Protein AF-A0A2D7Z915-F1 (afdb_monomer_lite)

Foldseek 3Di:
DEAPVVCVVPVDDPPNDPDDDYDPALVVLLVVLLCCLQPPPPDFKDKGKHFQLLVQCLVQFQDPVGVSNVVSVVVVVVSVVSNVVSNVPDPCVQKWKKKKKKWQFGDCFPHGNGADPPGPRRRDMDIDIDTDQFDPDDLPQPAHPQQVVVCQCVSQVHDADDDPRGRQHDNSRNDSPDHHGDDPPCVDDPDDPPPPDDDDDPDDDDPGDIRITIMMMGIHGRPPPDDDDPDDDDDDDDDDDDDDDDDDDDD

Sequence (251 aa):
VYRWEPIDEHILGEGSADRREGYDTDEKVRDRAVELLTDEPDLDVLFVSMDDVDATGHDEGFSPDVPEYVAAVERAENMTADILDALGARDQSQETWLVIITSDHGGGGRFLKMHHPSTLIDRNTFMLVTGGSAIQGEMTNDPVIIDVAVMALNHLEVPLPEGEEALDGRNSAFDSTVPPAREPTCEKPIFYYRVNLMAALVGTCCLSICASVIFITVRLRKQRQGRGKLGGMSHPNEDVIPADVGNSHSE

Structure (mmCIF, N/CA/C/O backbone):
data_AF-A0A2D7Z915-F1
#
_entry.id   AF-A0A2D7Z915-F1
#
loop_
_atom_site.group_PDB
_atom_site.id
_atom_site.type_symbol
_atom_site.label_atom_id
_atom_site.label_alt_id
_atom_site.label_comp_id
_atom_site.label_asym_id
_atom_site.label_entity_id
_atom_site.label_seq_id
_atom_site.pdbx_PDB_ins_code
_atom_site.Cartn_x
_atom_site.Cartn_y
_atom_site.Cartn_z
_atom_site.occupancy
_atom_site.B_iso_or_equiv
_atom_site.auth_seq_id
_atom_site.auth_comp_id
_atom_site.auth_asym_id
_atom_site.auth_atom_id
_atom_site.pdbx_PDB_model_num
ATOM 1 N N . VAL A 1 1 ? -1.663 -11.020 3.359 1.00 94.94 1 VAL A N 1
ATOM 2 C CA . VAL A 1 1 ? -1.533 -11.871 2.156 1.00 94.94 1 VAL A CA 1
ATOM 3 C C . VAL A 1 1 ? -0.521 -11.232 1.228 1.00 94.94 1 VAL A C 1
ATOM 5 O O . VAL A 1 1 ? -0.479 -10.008 1.161 1.00 94.94 1 VAL A O 1
ATOM 8 N N . TYR A 1 2 ? 0.339 -12.008 0.587 1.00 94.81 2 TYR A N 1
ATOM 9 C CA . TYR A 1 2 ? 1.413 -11.460 -0.244 1.00 94.81 2 TYR A CA 1
ATOM 10 C C . TYR A 1 2 ? 1.760 -12.412 -1.384 1.00 94.81 2 TYR A C 1
ATOM 12 O O . TYR A 1 2 ? 1.516 -13.615 -1.282 1.00 94.81 2 TYR A O 1
ATOM 20 N N . ARG A 1 3 ? 2.345 -11.873 -2.453 1.00 93.81 3 ARG A N 1
ATOM 21 C CA . ARG A 1 3 ? 2.955 -12.685 -3.510 1.00 93.81 3 ARG A CA 1
ATOM 22 C C . ARG A 1 3 ? 4.449 -12.893 -3.320 1.00 93.81 3 ARG A C 1
ATOM 24 O O . ARG A 1 3 ? 4.953 -13.996 -3.508 1.00 93.81 3 ARG A O 1
ATOM 31 N N . TRP A 1 4 ? 5.157 -11.832 -2.961 1.00 91.25 4 TRP A N 1
ATOM 32 C CA . TRP A 1 4 ? 6.607 -11.861 -2.882 1.00 91.25 4 TRP A CA 1
ATOM 33 C C . TRP A 1 4 ? 7.061 -12.586 -1.601 1.00 91.25 4 TRP A C 1
ATOM 35 O O . TRP A 1 4 ? 7.047 -12.025 -0.505 1.00 91.25 4 TRP A O 1
ATOM 45 N N . GLU A 1 5 ? 7.409 -13.871 -1.744 1.00 89.88 5 GLU A N 1
ATOM 46 C CA . GLU A 1 5 ? 7.758 -14.806 -0.656 1.00 89.88 5 GLU A CA 1
ATOM 47 C C . GLU A 1 5 ? 8.742 -14.245 0.393 1.00 89.88 5 GLU A C 1
ATOM 49 O O . GLU A 1 5 ? 8.483 -14.411 1.590 1.00 89.88 5 GLU A O 1
ATOM 54 N N . PRO A 1 6 ? 9.805 -13.503 0.023 1.00 90.50 6 PRO A N 1
ATOM 55 C CA . PRO A 1 6 ? 10.785 -13.042 1.003 1.00 90.50 6 PRO A CA 1
ATOM 56 C C . PRO A 1 6 ? 10.271 -12.001 2.012 1.00 90.50 6 PRO A C 1
ATOM 58 O O . PRO A 1 6 ? 10.961 -11.745 3.004 1.00 90.50 6 PRO A O 1
ATOM 61 N N . ILE A 1 7 ? 9.062 -11.442 1.838 1.00 85.94 7 ILE A N 1
ATOM 62 C CA . ILE A 1 7 ? 8.384 -10.688 2.910 1.00 85.94 7 ILE A CA 1
ATOM 63 C C . ILE A 1 7 ? 8.322 -11.538 4.184 1.00 85.94 7 ILE A C 1
ATOM 65 O O . ILE A 1 7 ? 8.634 -11.054 5.273 1.00 85.94 7 ILE A O 1
ATOM 69 N N . ASP A 1 8 ? 7.968 -12.815 4.064 1.00 87.69 8 ASP A N 1
ATOM 70 C CA . ASP A 1 8 ? 7.839 -13.703 5.219 1.00 87.69 8 ASP A CA 1
ATOM 71 C C . ASP A 1 8 ? 9.178 -14.246 5.713 1.00 87.69 8 ASP A C 1
ATOM 73 O O . ASP A 1 8 ? 9.366 -14.428 6.914 1.00 87.69 8 ASP A O 1
ATOM 77 N N . GLU A 1 9 ? 10.122 -14.477 4.800 1.00 86.00 9 GLU A N 1
ATOM 78 C CA . GLU A 1 9 ? 11.416 -15.077 5.136 1.00 86.00 9 GLU A CA 1
ATOM 79 C C . GLU A 1 9 ? 12.398 -14.086 5.773 1.00 86.00 9 GLU A C 1
ATOM 81 O O . GLU A 1 9 ? 13.317 -14.499 6.491 1.00 86.00 9 GLU A O 1
ATOM 86 N N . HIS A 1 10 ? 12.271 -12.790 5.468 1.00 86.44 10 HIS A N 1
ATOM 87 C CA . HIS A 1 10 ? 13.305 -11.799 5.788 1.00 86.44 10 HIS A CA 1
ATOM 88 C C . HIS A 1 10 ? 12.795 -10.532 6.472 1.00 86.44 10 HIS A C 1
ATOM 90 O O . HIS A 1 10 ? 13.583 -9.874 7.153 1.00 86.44 10 HIS A O 1
ATOM 96 N N . ILE A 1 11 ? 11.521 -10.171 6.297 1.00 85.44 11 ILE A N 1
ATOM 97 C CA . ILE A 1 11 ? 10.973 -8.915 6.832 1.00 85.44 11 ILE A CA 1
ATOM 98 C C . ILE A 1 11 ? 10.135 -9.185 8.079 1.00 85.44 11 ILE A C 1
ATOM 100 O O . ILE A 1 11 ? 10.322 -8.537 9.111 1.00 85.44 11 ILE A O 1
ATOM 104 N N . LEU A 1 12 ? 9.211 -10.141 8.001 1.00 85.25 12 LEU A N 1
ATOM 105 C CA . LEU A 1 12 ? 8.295 -10.432 9.095 1.00 85.25 12 LEU A CA 1
ATOM 106 C C . LEU A 1 12 ? 8.960 -11.301 10.167 1.00 85.25 12 LEU A C 1
ATOM 108 O O . LEU A 1 12 ? 9.391 -12.424 9.925 1.00 85.25 12 LEU A O 1
ATOM 112 N N . GLY A 1 13 ? 9.000 -10.783 11.395 1.00 84.75 13 GLY A N 1
ATOM 113 C CA . GLY A 1 13 ? 9.420 -11.547 12.568 1.00 84.75 13 GLY A CA 1
ATOM 114 C C . GLY A 1 13 ? 8.347 -12.530 13.046 1.00 84.75 13 GLY A C 1
ATOM 115 O O . GLY A 1 13 ? 7.155 -12.374 12.761 1.00 84.75 13 GLY A O 1
ATOM 116 N N . GLU A 1 14 ? 8.753 -13.529 13.831 1.00 85.50 14 GLU A N 1
ATOM 117 C CA . GLU A 1 14 ? 7.814 -14.426 14.510 1.00 85.50 14 GLU A CA 1
ATOM 118 C C . GLU A 1 14 ? 6.833 -13.623 15.385 1.00 85.50 14 GLU A C 1
ATOM 120 O O . GLU A 1 14 ? 7.233 -12.725 16.124 1.00 85.50 14 GLU A O 1
ATOM 125 N N . GLY A 1 15 ? 5.536 -13.926 15.277 1.00 86.56 15 GLY A N 1
ATOM 126 C CA . GLY A 1 15 ? 4.484 -13.238 16.032 1.00 86.56 15 GLY A CA 1
ATOM 127 C C . GLY A 1 15 ? 4.144 -11.820 15.552 1.00 86.56 15 GLY A C 1
ATOM 128 O O . GLY A 1 15 ? 3.368 -11.143 16.217 1.00 86.56 15 GLY A O 1
ATOM 129 N N . SER A 1 16 ? 4.686 -11.365 14.414 1.00 86.50 16 SER A N 1
ATOM 130 C CA . SER A 1 16 ? 4.384 -10.034 13.852 1.00 86.50 16 SER A CA 1
ATOM 131 C C . SER A 1 16 ? 2.984 -9.905 13.234 1.00 86.50 16 SER A C 1
ATOM 133 O O . SER A 1 16 ? 2.491 -8.790 13.079 1.00 86.50 16 SER A O 1
ATOM 135 N N . ALA A 1 17 ? 2.334 -11.024 12.895 1.00 90.56 17 ALA A N 1
ATOM 136 C CA . ALA A 1 17 ? 0.978 -11.068 12.353 1.00 90.56 17 ALA A CA 1
ATOM 137 C C . ALA A 1 17 ? 0.262 -12.369 12.749 1.00 90.56 17 ALA A C 1
ATOM 139 O O . ALA A 1 17 ? 0.894 -13.426 12.827 1.00 90.56 17 ALA A O 1
ATOM 140 N N . ASP A 1 18 ? -1.062 -12.306 12.926 1.00 92.81 18 ASP A N 1
ATOM 141 C CA . ASP A 1 18 ? -1.896 -13.476 13.250 1.00 92.81 18 ASP A CA 1
ATOM 142 C C . ASP A 1 18 ? -1.952 -14.496 12.102 1.00 92.81 18 ASP A C 1
ATOM 144 O O . ASP A 1 18 ? -2.041 -15.704 12.327 1.00 92.81 18 ASP A O 1
ATOM 148 N N . ARG A 1 19 ? -1.912 -14.008 10.855 1.00 92.56 19 ARG A N 1
ATOM 149 C CA . ARG A 1 19 ? -1.903 -14.820 9.631 1.00 92.56 19 ARG A CA 1
ATOM 150 C C . ARG A 1 19 ? -0.876 -14.271 8.646 1.00 92.56 19 ARG A C 1
ATOM 152 O O . ARG A 1 19 ? -0.834 -13.070 8.386 1.00 92.56 19 ARG A O 1
ATOM 159 N N . ARG A 1 20 ? -0.077 -15.169 8.068 1.00 93.50 20 ARG A N 1
ATOM 160 C CA . ARG A 1 20 ? 0.925 -14.883 7.033 1.00 93.50 20 ARG A CA 1
ATOM 161 C C . ARG A 1 20 ? 0.727 -15.903 5.923 1.00 93.50 20 ARG A C 1
ATOM 163 O O . ARG A 1 20 ? 0.929 -17.092 6.136 1.00 93.50 20 ARG A O 1
ATOM 170 N N . GLU A 1 21 ? 0.230 -15.442 4.784 1.00 95.31 21 GLU A N 1
ATOM 171 C CA . GLU A 1 21 ? -0.206 -16.310 3.692 1.00 95.31 21 GLU A CA 1
ATOM 172 C C . GLU A 1 21 ? 0.375 -15.792 2.373 1.00 95.31 21 GLU A C 1
ATOM 174 O O . GLU A 1 21 ? 0.014 -14.694 1.928 1.00 95.31 21 GLU A O 1
ATOM 179 N N . GLY A 1 22 ? 1.286 -16.582 1.802 1.00 95.56 22 GLY A N 1
ATOM 180 C CA . GLY A 1 22 ? 1.931 -16.343 0.516 1.00 95.56 22 GLY A CA 1
ATOM 181 C C . GLY A 1 22 ? 1.236 -17.086 -0.623 1.00 95.56 22 GLY A C 1
ATOM 182 O O . GLY A 1 22 ? 0.780 -18.218 -0.444 1.00 95.56 22 GLY A O 1
ATOM 183 N N . TYR A 1 23 ? 1.173 -16.456 -1.793 1.00 97.38 23 TYR A N 1
ATOM 184 C CA . TYR A 1 23 ? 0.568 -17.014 -3.001 1.00 97.38 23 TYR A CA 1
ATOM 185 C C . TYR A 1 23 ? 1.484 -16.808 -4.213 1.00 97.38 23 TYR A C 1
ATOM 187 O O . TYR A 1 23 ? 2.246 -15.855 -4.282 1.00 97.38 23 TYR A O 1
ATOM 195 N N . ASP A 1 24 ? 1.391 -17.694 -5.197 1.00 95.56 24 ASP A N 1
ATOM 196 C CA . ASP A 1 24 ? 2.205 -17.704 -6.422 1.00 95.56 24 ASP A CA 1
ATOM 197 C C . ASP A 1 24 ? 1.733 -16.709 -7.500 1.00 95.56 24 ASP A C 1
ATOM 199 O O . ASP A 1 24 ? 2.452 -16.470 -8.467 1.00 95.56 24 ASP A O 1
ATOM 203 N N . THR A 1 25 ? 0.534 -16.136 -7.350 1.00 96.81 25 THR A N 1
ATOM 204 C CA . THR A 1 25 ? -0.082 -15.214 -8.321 1.00 96.81 25 THR A CA 1
ATOM 205 C C . THR A 1 25 ? -0.835 -14.089 -7.618 1.00 96.81 25 THR A C 1
ATOM 207 O O . THR A 1 25 ? -1.476 -14.345 -6.593 1.00 96.81 25 THR A O 1
ATOM 210 N N . ASP A 1 26 ? -0.861 -12.895 -8.211 1.00 97.56 26 ASP A N 1
ATOM 211 C CA . ASP A 1 26 ? -1.589 -11.738 -7.676 1.00 97.56 26 ASP A CA 1
ATOM 212 C C . ASP A 1 26 ? -3.097 -11.995 -7.666 1.00 97.56 26 ASP A C 1
ATOM 214 O O . ASP A 1 26 ? -3.786 -11.582 -6.737 1.00 97.56 26 ASP A O 1
ATOM 218 N N . GLU A 1 27 ? -3.618 -12.779 -8.615 1.00 98.38 27 GLU A N 1
ATOM 219 C CA . GLU A 1 27 ? -5.029 -13.158 -8.645 1.00 98.38 27 GLU A CA 1
ATOM 220 C C . GLU A 1 27 ? -5.452 -13.910 -7.384 1.00 98.38 27 GLU A C 1
ATOM 222 O O . GLU A 1 27 ? -6.513 -13.627 -6.836 1.00 98.38 27 GLU A O 1
ATOM 227 N N . LYS A 1 28 ? -4.618 -14.833 -6.893 1.00 98.50 28 LYS A N 1
ATOM 228 C CA . LYS A 1 28 ? -4.879 -15.562 -5.642 1.00 98.50 28 LYS A CA 1
ATOM 229 C C . LYS A 1 28 ? -4.719 -14.669 -4.414 1.00 98.50 28 LYS A C 1
ATOM 231 O O . LYS A 1 28 ? -5.470 -14.830 -3.455 1.00 98.50 28 LYS A O 1
ATOM 236 N N . VAL A 1 29 ? -3.777 -13.721 -4.445 1.00 98.31 29 VAL A N 1
ATOM 237 C CA . VAL A 1 29 ? -3.652 -12.692 -3.400 1.00 98.31 29 VAL A CA 1
ATOM 238 C C . VAL A 1 29 ? -4.941 -11.865 -3.321 1.00 98.31 29 VAL A C 1
ATOM 240 O O . VAL A 1 29 ? -5.485 -11.692 -2.228 1.00 98.31 29 VAL A O 1
ATOM 243 N N . ARG A 1 30 ? -5.463 -11.414 -4.468 1.00 98.06 30 ARG A N 1
ATOM 244 C CA . ARG A 1 30 ? -6.734 -10.686 -4.597 1.00 98.06 30 ARG A CA 1
ATOM 245 C C . ARG A 1 30 ? -7.921 -11.522 -4.136 1.00 98.06 30 ARG A C 1
ATOM 247 O O . ARG A 1 30 ? -8.685 -11.049 -3.299 1.00 98.06 30 ARG A O 1
ATOM 254 N N . ASP A 1 31 ? -8.049 -12.763 -4.605 1.00 98.69 31 ASP A N 1
ATOM 255 C CA . ASP A 1 31 ? -9.142 -13.667 -4.217 1.00 98.69 31 ASP A CA 1
ATOM 256 C C . ASP A 1 31 ? -9.172 -13.866 -2.697 1.00 98.69 31 ASP A C 1
ATOM 258 O O . ASP A 1 31 ? -10.226 -13.752 -2.067 1.00 98.69 31 ASP A O 1
ATOM 262 N N . ARG A 1 32 ? -8.001 -14.083 -2.084 1.00 98.38 32 ARG A N 1
ATOM 263 C CA . ARG A 1 32 ? -7.898 -14.241 -0.634 1.00 98.38 32 ARG A CA 1
ATOM 264 C C . ARG A 1 32 ? -8.203 -12.949 0.120 1.00 98.38 32 ARG A C 1
ATOM 266 O O . ARG A 1 32 ? -8.850 -12.998 1.162 1.00 98.38 32 ARG A O 1
ATOM 273 N N . ALA A 1 33 ? -7.744 -11.799 -0.368 1.00 98.25 33 ALA A N 1
ATOM 274 C CA . ALA A 1 33 ? -8.064 -10.509 0.241 1.00 98.25 33 ALA A CA 1
ATOM 275 C C . ALA A 1 33 ? -9.582 -10.249 0.242 1.00 98.25 33 ALA A C 1
ATOM 277 O O . ALA A 1 33 ? -10.134 -9.855 1.270 1.00 98.25 33 ALA A O 1
ATOM 278 N N . VAL A 1 34 ? -10.259 -10.537 -0.875 1.00 98.50 34 VAL A N 1
ATOM 279 C CA . VAL A 1 34 ? -11.723 -10.443 -1.008 1.00 98.50 34 VAL A CA 1
ATOM 280 C C . VAL A 1 34 ? -12.433 -11.404 -0.052 1.00 98.50 34 VAL A C 1
ATOM 282 O O . VAL A 1 34 ? -13.363 -10.991 0.644 1.00 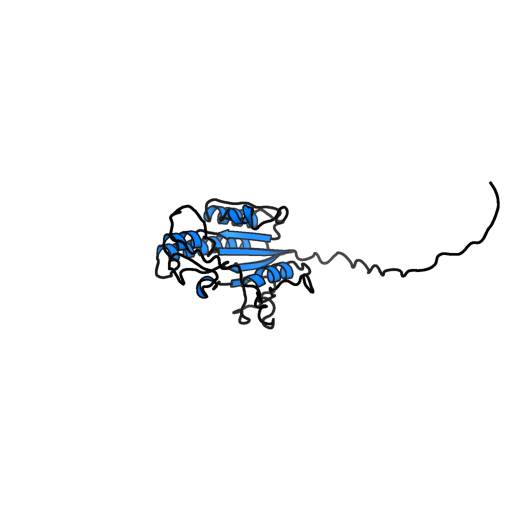98.50 34 VAL A O 1
ATOM 285 N N . GLU A 1 35 ? -11.985 -12.660 0.033 1.00 98.38 35 GLU A N 1
ATOM 286 C CA . GLU A 1 35 ? -12.525 -13.649 0.978 1.00 98.38 35 GLU A CA 1
ATOM 287 C C . GLU A 1 35 ? -12.398 -13.156 2.426 1.00 98.38 35 GLU A C 1
ATOM 289 O O . GLU A 1 35 ? -13.386 -13.124 3.152 1.00 98.38 35 GLU A O 1
ATOM 294 N N . LEU A 1 36 ? -11.212 -12.691 2.838 1.00 97.62 36 LEU A N 1
ATOM 295 C CA . LEU A 1 36 ? -10.977 -12.181 4.193 1.00 97.62 36 LEU A CA 1
ATOM 296 C C . LEU A 1 36 ? -11.889 -10.991 4.523 1.00 97.62 36 LEU A C 1
ATOM 298 O O . LEU A 1 36 ? -12.471 -10.943 5.605 1.00 97.62 36 LEU A O 1
ATOM 302 N N . LEU A 1 37 ? -12.053 -10.039 3.602 1.00 96.50 37 LEU A N 1
ATOM 303 C CA . LEU A 1 37 ? -12.942 -8.890 3.808 1.00 96.50 37 LEU A CA 1
ATOM 304 C C . LEU A 1 37 ? -14.416 -9.299 3.930 1.00 96.50 37 LEU A C 1
ATOM 306 O O . LEU A 1 37 ? -15.165 -8.673 4.689 1.00 96.50 37 LEU A O 1
ATOM 310 N N . THR A 1 38 ? -14.821 -10.345 3.212 1.00 96.06 38 THR A N 1
ATOM 311 C CA . THR A 1 38 ? -16.206 -10.831 3.178 1.00 96.06 38 THR A CA 1
ATOM 312 C C . THR A 1 38 ? -16.536 -11.684 4.401 1.00 96.06 38 THR A C 1
ATOM 314 O O . THR A 1 38 ? -17.556 -11.458 5.056 1.00 96.06 38 THR A O 1
ATOM 317 N N . ASP A 1 39 ? -15.658 -12.627 4.739 1.00 95.56 39 ASP A N 1
ATOM 318 C CA . ASP A 1 39 ? -15.980 -13.741 5.632 1.00 95.56 39 ASP A CA 1
ATOM 319 C C . ASP A 1 39 ? -15.377 -13.604 7.036 1.00 95.56 39 ASP A C 1
ATOM 321 O O . ASP A 1 39 ? -15.828 -14.288 7.955 1.00 95.56 39 ASP A O 1
ATOM 325 N N . GLU A 1 40 ? -14.401 -12.711 7.253 1.00 94.94 40 GLU A N 1
ATOM 326 C CA . GLU A 1 40 ? -13.789 -12.509 8.572 1.00 94.94 40 GLU A CA 1
ATOM 327 C C . GLU A 1 40 ? -14.417 -11.302 9.294 1.00 94.94 40 GLU A C 1
ATOM 329 O O . GLU A 1 40 ? -14.039 -10.144 9.069 1.00 94.94 40 GLU A O 1
ATOM 334 N N . PRO A 1 41 ? -15.381 -11.512 10.211 1.00 90.12 41 PRO A N 1
ATOM 335 C CA . PRO A 1 41 ? -16.011 -10.417 10.943 1.00 90.12 41 PRO A CA 1
ATOM 336 C C . PRO A 1 41 ? -15.048 -9.738 11.921 1.00 90.12 41 PRO A C 1
ATOM 338 O O . PRO A 1 41 ? -15.261 -8.584 12.279 1.00 90.12 41 PRO A O 1
ATOM 341 N N . ASP A 1 42 ? -13.981 -10.415 12.343 1.00 90.44 42 ASP A N 1
ATOM 342 C CA . ASP A 1 42 ? -13.026 -9.908 13.327 1.00 90.44 42 ASP A CA 1
ATOM 343 C C . ASP A 1 42 ? -11.749 -9.312 12.715 1.00 90.44 42 ASP A C 1
ATOM 345 O O . ASP A 1 42 ? -10.893 -8.875 13.473 1.00 90.44 42 ASP A O 1
ATOM 349 N N . LEU A 1 43 ? -11.654 -9.190 11.387 1.00 93.44 43 LEU A N 1
ATOM 350 C CA . LEU A 1 43 ? -10.493 -8.620 10.695 1.00 93.44 43 LEU A CA 1
ATOM 351 C C . LEU A 1 43 ? -10.209 -7.168 11.121 1.00 93.44 43 LEU A C 1
ATOM 353 O O . LEU A 1 43 ? -11.001 -6.271 10.837 1.00 93.44 43 LEU A O 1
ATOM 357 N N . ASP A 1 44 ? -9.076 -6.939 11.790 1.00 92.25 44 ASP A N 1
ATOM 358 C CA . ASP A 1 44 ? -8.649 -5.604 12.232 1.00 92.25 44 ASP A CA 1
ATOM 359 C C . ASP A 1 44 ? -7.636 -4.957 11.273 1.00 92.25 44 ASP A C 1
ATOM 361 O O . ASP A 1 44 ? -7.700 -3.756 11.024 1.00 92.25 44 ASP A O 1
ATOM 365 N N . VAL A 1 45 ? -6.727 -5.739 10.688 1.00 94.06 45 VAL A N 1
ATOM 366 C CA . VAL A 1 45 ? -5.738 -5.255 9.716 1.00 94.06 45 VAL A CA 1
ATOM 367 C C . VAL A 1 45 ? -5.610 -6.268 8.589 1.00 94.06 45 VAL A C 1
ATOM 369 O O . VAL A 1 45 ? -5.466 -7.465 8.835 1.00 94.06 45 VAL A O 1
ATOM 372 N N . LEU A 1 46 ? -5.618 -5.783 7.352 1.00 96.12 46 LEU A N 1
ATOM 373 C CA . LEU A 1 46 ? -5.293 -6.574 6.172 1.00 96.12 46 LEU A CA 1
ATOM 374 C C . LEU A 1 46 ? -4.207 -5.855 5.376 1.00 96.12 46 LEU A C 1
ATOM 376 O O . LEU A 1 46 ? -4.397 -4.737 4.902 1.00 96.12 46 LEU A O 1
ATOM 380 N N . PHE A 1 47 ? -3.072 -6.535 5.248 1.00 95.50 47 PHE A N 1
ATOM 381 C CA . PHE A 1 47 ? -1.975 -6.177 4.362 1.00 95.50 47 PHE A CA 1
ATOM 382 C C . PHE A 1 47 ? -2.044 -7.059 3.114 1.00 95.50 47 PHE A C 1
ATOM 384 O O . PHE A 1 47 ? -2.136 -8.289 3.228 1.00 95.50 47 PHE A O 1
ATOM 391 N N . VAL A 1 48 ? -1.984 -6.432 1.946 1.00 96.25 48 VAL A N 1
ATOM 392 C CA . VAL A 1 48 ? -2.002 -7.062 0.627 1.00 96.25 48 VAL A CA 1
ATOM 393 C C . VAL A 1 48 ? -0.809 -6.531 -0.162 1.00 96.25 48 VAL A C 1
ATOM 395 O O . VAL A 1 48 ? -0.645 -5.321 -0.292 1.00 96.25 48 VAL A O 1
ATOM 398 N N . SER A 1 49 ? 0.019 -7.431 -0.687 1.00 94.88 49 SER A N 1
ATOM 399 C CA . SER A 1 49 ? 1.151 -7.087 -1.554 1.00 94.88 49 SER A CA 1
ATOM 400 C C . SER A 1 49 ? 1.082 -7.904 -2.840 1.00 94.88 49 SER A C 1
ATOM 402 O O . SER A 1 49 ? 1.061 -9.139 -2.794 1.00 94.88 49 SER A O 1
ATOM 404 N N . MET A 1 50 ? 1.010 -7.188 -3.961 1.00 95.06 50 MET A N 1
ATOM 405 C CA . MET A 1 50 ? 0.987 -7.706 -5.332 1.00 95.06 50 MET A CA 1
ATOM 406 C C . MET A 1 50 ? 2.310 -7.373 -6.031 1.00 95.06 50 MET A C 1
ATOM 408 O O . MET A 1 50 ? 2.816 -6.262 -5.867 1.00 95.06 50 MET A O 1
ATOM 412 N N . ASP A 1 51 ? 2.856 -8.315 -6.802 1.00 95.06 51 ASP A N 1
ATOM 413 C CA . ASP A 1 51 ? 4.246 -8.272 -7.301 1.00 95.06 51 ASP A CA 1
ATOM 414 C C . ASP A 1 51 ? 4.360 -8.267 -8.840 1.00 95.06 51 ASP A C 1
ATOM 416 O O . ASP A 1 51 ? 5.432 -7.992 -9.374 1.00 95.06 51 ASP A O 1
ATOM 420 N N . ASP A 1 52 ? 3.278 -8.514 -9.597 1.00 95.44 52 ASP A N 1
ATOM 421 C CA . ASP A 1 52 ? 3.377 -8.634 -11.066 1.00 95.44 52 ASP A CA 1
ATOM 422 C C . ASP A 1 52 ? 3.855 -7.360 -11.758 1.00 95.44 52 ASP A C 1
ATOM 424 O O . ASP A 1 52 ? 4.474 -7.439 -12.822 1.00 95.44 52 ASP A O 1
ATOM 428 N N . VAL A 1 53 ? 3.557 -6.189 -11.194 1.00 95.19 53 VAL A N 1
ATOM 429 C CA . VAL A 1 53 ? 4.009 -4.906 -11.750 1.00 95.19 53 VAL A CA 1
ATOM 430 C C . VAL A 1 53 ? 5.535 -4.815 -11.693 1.00 95.19 53 VAL A C 1
ATOM 432 O O . VAL A 1 53 ? 6.153 -4.466 -12.701 1.00 95.19 53 VAL A O 1
ATOM 435 N N . ASP A 1 54 ? 6.143 -5.191 -10.565 1.00 94.88 54 ASP A N 1
ATOM 436 C CA . ASP A 1 54 ? 7.598 -5.227 -10.407 1.00 94.88 54 ASP A CA 1
ATOM 437 C C . ASP A 1 54 ? 8.239 -6.285 -11.302 1.00 94.88 54 ASP A C 1
ATOM 439 O O . ASP A 1 54 ? 9.149 -5.981 -12.078 1.00 94.88 54 ASP A O 1
ATOM 443 N N . ALA A 1 55 ? 7.706 -7.510 -11.263 1.00 95.62 55 ALA A N 1
ATOM 444 C CA . ALA A 1 55 ? 8.191 -8.614 -12.081 1.00 95.62 55 ALA A CA 1
ATOM 445 C C . ALA A 1 55 ? 8.159 -8.258 -13.578 1.00 95.62 55 ALA A C 1
ATOM 447 O O . ALA A 1 55 ? 9.161 -8.404 -14.280 1.00 95.62 55 ALA A O 1
ATOM 448 N N . THR A 1 56 ? 7.050 -7.686 -14.060 1.00 96.62 56 THR A N 1
ATOM 449 C CA . THR A 1 56 ? 6.927 -7.228 -15.455 1.00 96.62 56 THR A CA 1
ATOM 450 C C . THR A 1 56 ? 7.867 -6.059 -15.750 1.00 96.62 56 THR A C 1
ATOM 452 O O . THR A 1 56 ? 8.430 -5.971 -16.841 1.00 96.62 56 THR A O 1
ATOM 455 N N . GLY A 1 57 ? 8.078 -5.151 -14.797 1.00 96.25 57 GLY A N 1
ATOM 456 C CA . GLY A 1 57 ? 9.042 -4.061 -14.937 1.00 96.25 57 GLY A CA 1
ATOM 457 C C . GLY A 1 57 ? 10.481 -4.563 -15.090 1.00 96.25 57 GLY A C 1
ATOM 458 O O . GLY A 1 57 ? 11.237 -4.036 -15.911 1.00 96.25 57 GLY A O 1
ATOM 459 N N . HIS A 1 58 ? 10.855 -5.619 -14.371 1.00 96.44 58 HIS A N 1
ATOM 460 C CA . HIS A 1 58 ? 12.141 -6.293 -14.535 1.00 96.44 58 HIS A CA 1
ATOM 461 C C . HIS A 1 58 ? 12.256 -7.056 -15.859 1.00 96.44 58 HIS A C 1
ATOM 463 O O . HIS A 1 58 ? 13.311 -7.015 -16.502 1.00 96.44 58 HIS A O 1
ATOM 469 N N . ASP A 1 59 ? 11.186 -7.715 -16.292 1.00 97.50 59 ASP A N 1
ATOM 470 C CA . ASP A 1 59 ? 11.194 -8.511 -17.518 1.00 97.50 59 ASP A CA 1
ATOM 471 C C . ASP A 1 59 ? 11.154 -7.641 -18.775 1.00 97.50 59 ASP A C 1
ATOM 473 O O . ASP A 1 59 ? 11.911 -7.894 -19.714 1.00 97.50 59 ASP A O 1
ATOM 477 N N . GLU A 1 60 ? 10.352 -6.573 -18.786 1.00 97.56 60 GLU A N 1
ATOM 478 C CA . GLU A 1 60 ? 10.015 -5.792 -19.985 1.00 97.56 60 GLU A CA 1
ATOM 479 C C . GLU A 1 60 ? 10.388 -4.309 -19.895 1.00 97.56 60 GLU A C 1
ATOM 481 O O . GLU A 1 60 ? 10.812 -3.720 -20.895 1.00 97.56 60 GLU A O 1
ATOM 486 N N . GLY A 1 61 ? 10.359 -3.727 -18.698 1.00 95.94 61 GLY A N 1
ATOM 487 C CA . GLY A 1 61 ? 10.789 -2.354 -18.438 1.00 95.94 61 GLY A CA 1
ATOM 488 C C . GLY A 1 61 ? 9.740 -1.507 -17.732 1.00 95.94 61 GLY A C 1
ATOM 489 O O . GLY A 1 61 ? 8.580 -1.483 -18.125 1.00 95.94 61 GLY A O 1
ATOM 490 N N . PHE A 1 62 ? 10.171 -0.738 -16.737 1.00 94.06 62 PHE A N 1
ATOM 491 C CA . PHE A 1 62 ? 9.347 0.194 -15.970 1.00 94.06 62 PHE A CA 1
ATOM 492 C C . PHE A 1 62 ? 9.140 1.501 -16.752 1.00 94.06 62 PHE A C 1
ATOM 494 O O . PHE A 1 62 ? 9.809 2.507 -16.507 1.00 94.06 62 PHE A O 1
ATOM 501 N N . SER A 1 63 ? 8.257 1.496 -17.750 1.00 91.88 63 SER A N 1
ATOM 502 C CA . SER A 1 63 ? 7.947 2.703 -18.524 1.00 91.88 63 SER A CA 1
ATOM 503 C C . SER A 1 63 ? 6.518 2.693 -19.062 1.00 91.88 63 SER A C 1
ATOM 505 O O . SER A 1 63 ? 6.044 1.642 -19.492 1.00 91.88 63 SER A O 1
ATOM 507 N N . PRO A 1 64 ? 5.846 3.859 -19.132 1.00 88.31 64 PRO A N 1
ATOM 508 C CA . PRO A 1 64 ? 4.563 3.985 -19.826 1.00 88.31 64 PRO A CA 1
ATOM 509 C C . PRO A 1 64 ? 4.654 3.688 -21.334 1.00 88.31 64 PRO A C 1
ATOM 511 O O . PRO A 1 64 ? 3.629 3.471 -21.973 1.00 88.31 64 PRO A O 1
ATOM 514 N N . ASP A 1 65 ? 5.861 3.663 -21.906 1.00 93.88 65 ASP A N 1
ATOM 515 C CA . ASP A 1 65 ? 6.092 3.294 -23.306 1.00 93.88 65 ASP A CA 1
ATOM 516 C C . ASP A 1 65 ? 6.205 1.770 -23.520 1.00 93.88 65 ASP A C 1
ATOM 518 O O . ASP A 1 65 ? 6.340 1.327 -24.662 1.00 93.88 65 ASP A O 1
ATOM 522 N N . VAL A 1 66 ? 6.180 0.964 -22.448 1.00 94.69 66 VAL A N 1
ATOM 523 C CA . VAL A 1 66 ? 6.237 -0.508 -22.489 1.00 94.69 66 VAL A CA 1
ATOM 524 C C . VAL A 1 66 ? 4.818 -1.062 -22.286 1.00 94.69 66 VAL A C 1
ATOM 526 O O . VAL A 1 66 ? 4.308 -1.026 -21.163 1.00 94.69 66 VAL A O 1
ATOM 529 N N . PRO A 1 67 ? 4.151 -1.572 -23.341 1.00 96.06 67 PRO A N 1
ATOM 530 C CA . PRO A 1 67 ? 2.757 -2.010 -23.255 1.00 96.06 67 PRO A CA 1
ATOM 531 C C . PRO A 1 67 ? 2.515 -3.117 -22.227 1.00 96.06 67 PRO A C 1
ATOM 533 O O . PRO A 1 67 ? 1.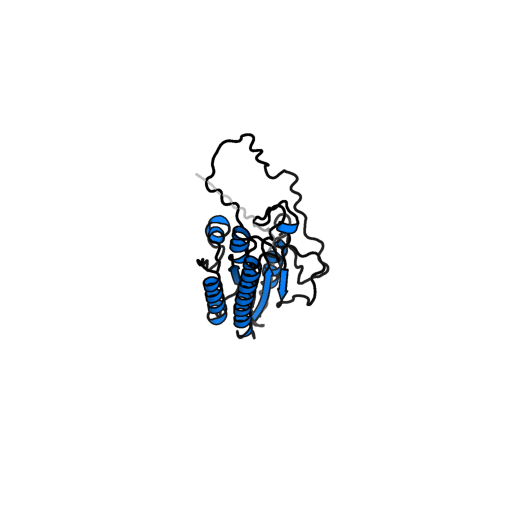478 -3.124 -21.570 1.00 96.06 67 PRO A O 1
ATOM 536 N N . GLU A 1 68 ? 3.461 -4.040 -22.062 1.00 97.69 68 GLU A N 1
ATOM 537 C CA . GLU A 1 68 ? 3.383 -5.140 -21.100 1.00 97.69 68 GLU A CA 1
ATOM 538 C C . GLU A 1 68 ? 3.344 -4.619 -19.659 1.00 97.69 68 GLU A C 1
ATOM 540 O O . GLU A 1 68 ? 2.524 -5.078 -18.861 1.00 97.69 68 GLU A O 1
ATOM 545 N N . TYR A 1 69 ? 4.174 -3.618 -19.352 1.00 94.88 69 TYR A N 1
ATOM 546 C CA . TYR A 1 69 ? 4.215 -2.960 -18.049 1.00 94.88 69 TYR A CA 1
ATOM 547 C C . TYR A 1 69 ? 2.931 -2.174 -17.778 1.00 94.88 69 TYR A C 1
ATOM 549 O O . TYR A 1 69 ? 2.333 -2.328 -16.715 1.00 94.88 69 TYR A O 1
ATOM 557 N N . VAL A 1 70 ? 2.443 -1.404 -18.758 1.00 93.56 70 VAL A N 1
ATOM 558 C CA . VAL A 1 70 ? 1.146 -0.708 -18.650 1.00 93.56 70 VAL A CA 1
ATOM 559 C C . VAL A 1 70 ? 0.014 -1.705 -18.391 1.00 93.56 70 VAL A C 1
ATOM 561 O O . VAL A 1 70 ? -0.776 -1.509 -17.472 1.00 93.56 70 VAL A O 1
ATOM 564 N N . ALA A 1 71 ? -0.020 -2.821 -19.121 1.00 93.94 71 ALA A N 1
ATOM 565 C CA . ALA A 1 71 ? -1.027 -3.857 -18.918 1.00 93.94 71 ALA A CA 1
ATOM 566 C C . ALA A 1 71 ? -0.919 -4.521 -17.533 1.00 93.94 71 ALA A C 1
ATOM 568 O O . ALA A 1 71 ? -1.930 -4.952 -16.982 1.00 93.94 71 ALA A O 1
ATOM 569 N N . ALA A 1 72 ? 0.287 -4.649 -16.967 1.00 95.44 72 ALA A N 1
ATOM 570 C CA . ALA A 1 72 ? 0.476 -5.145 -15.604 1.00 95.44 72 ALA A CA 1
ATOM 571 C C . ALA A 1 72 ? -0.081 -4.167 -14.561 1.00 95.44 72 ALA A C 1
ATOM 573 O O . ALA A 1 72 ? -0.792 -4.597 -13.653 1.00 95.44 72 ALA A O 1
ATOM 574 N N . VAL A 1 73 ? 0.154 -2.863 -14.737 1.00 90.38 73 VAL A N 1
ATOM 575 C CA . VAL A 1 73 ? -0.434 -1.813 -13.888 1.00 90.38 73 VAL A CA 1
ATOM 576 C C . VAL A 1 73 ? -1.963 -1.849 -13.954 1.00 90.38 73 VAL A C 1
ATOM 578 O O . VAL A 1 73 ? -2.609 -1.871 -12.911 1.00 90.38 73 VAL A O 1
ATOM 581 N N . GLU A 1 74 ? -2.554 -1.949 -15.149 1.00 90.44 74 GLU A N 1
ATOM 582 C CA . GLU A 1 74 ? -4.014 -2.049 -15.319 1.00 90.44 74 GLU A CA 1
ATOM 583 C C . GLU A 1 74 ? -4.597 -3.309 -14.654 1.00 90.44 74 GLU A C 1
ATOM 585 O O . GLU A 1 74 ? -5.688 -3.273 -14.080 1.00 90.44 74 GLU A O 1
ATOM 590 N N . ARG A 1 75 ? -3.891 -4.449 -14.693 1.00 95.25 75 ARG A N 1
ATOM 591 C CA . ARG A 1 75 ? -4.317 -5.659 -13.963 1.00 95.25 75 ARG A CA 1
ATOM 592 C C . ARG A 1 75 ? -4.298 -5.435 -12.450 1.00 95.25 75 ARG A C 1
ATOM 594 O O . ARG A 1 75 ? -5.275 -5.782 -11.788 1.00 95.25 75 ARG A O 1
ATOM 601 N N . ALA A 1 76 ? -3.235 -4.831 -11.919 1.00 92.69 76 ALA A N 1
ATOM 602 C CA . ALA A 1 76 ? -3.121 -4.495 -10.499 1.00 92.69 76 ALA A CA 1
ATOM 603 C C . ALA A 1 76 ? -4.197 -3.495 -10.044 1.00 92.69 76 ALA A C 1
ATOM 605 O O . ALA A 1 76 ? -4.773 -3.655 -8.966 1.00 92.69 76 ALA A O 1
ATOM 606 N N . GLU A 1 77 ? -4.527 -2.510 -10.882 1.00 88.56 77 GLU A N 1
ATOM 607 C CA . GLU A 1 77 ? -5.624 -1.567 -10.646 1.00 88.56 77 GLU A CA 1
ATOM 608 C C . GLU A 1 77 ? -6.974 -2.290 -10.552 1.00 88.56 77 GLU A C 1
ATOM 610 O O . GLU A 1 77 ? -7.691 -2.114 -9.568 1.00 88.56 77 GLU A O 1
ATOM 615 N N . ASN A 1 78 ? -7.298 -3.165 -11.510 1.00 90.44 78 ASN A N 1
ATOM 616 C CA . ASN A 1 78 ? -8.549 -3.934 -11.488 1.00 90.44 78 ASN A CA 1
ATOM 617 C C . ASN A 1 78 ? -8.649 -4.851 -10.258 1.00 90.44 78 ASN A C 1
ATOM 619 O O . ASN A 1 78 ? -9.692 -4.909 -9.614 1.00 90.44 78 ASN A O 1
ATOM 623 N N . MET A 1 79 ? -7.557 -5.525 -9.884 1.00 96.19 79 MET A N 1
ATOM 624 C CA . MET A 1 79 ? -7.522 -6.346 -8.669 1.00 96.19 79 MET A CA 1
ATOM 625 C C . MET A 1 79 ? -7.700 -5.508 -7.398 1.00 96.19 79 MET A C 1
ATOM 627 O O . MET A 1 79 ? -8.376 -5.931 -6.463 1.00 96.19 79 MET A O 1
ATOM 631 N N . THR A 1 80 ? -7.135 -4.301 -7.368 1.00 92.38 80 THR A N 1
ATOM 632 C CA . THR A 1 80 ? -7.337 -3.354 -6.265 1.00 92.38 80 THR A CA 1
ATOM 633 C C . THR A 1 80 ? -8.796 -2.902 -6.187 1.00 92.38 80 THR A C 1
ATOM 635 O O . THR A 1 80 ? -9.350 -2.821 -5.090 1.00 92.38 80 THR A O 1
ATOM 638 N N . ALA A 1 81 ? -9.441 -2.652 -7.330 1.00 92.94 81 ALA A N 1
ATOM 639 C CA . ALA A 1 81 ? -10.862 -2.324 -7.393 1.00 92.94 81 ALA A CA 1
ATOM 640 C C . ALA A 1 81 ? -11.739 -3.465 -6.848 1.00 92.94 81 ALA A C 1
ATOM 642 O O . ALA A 1 81 ? -12.602 -3.194 -6.018 1.00 92.94 81 ALA A O 1
ATOM 643 N N . ASP A 1 82 ? -11.459 -4.727 -7.198 1.00 96.00 82 ASP A N 1
ATOM 644 C CA . ASP A 1 82 ? -12.177 -5.891 -6.647 1.00 96.00 82 ASP A CA 1
ATOM 645 C C . ASP A 1 82 ? -12.111 -5.931 -5.103 1.00 96.00 82 ASP A C 1
ATOM 647 O O . ASP A 1 82 ? -13.108 -6.190 -4.423 1.00 96.00 82 ASP A O 1
ATOM 651 N N . ILE A 1 83 ? -10.935 -5.646 -4.528 1.00 96.81 83 ILE A N 1
ATOM 652 C CA . ILE A 1 83 ? -10.724 -5.617 -3.070 1.00 96.81 83 ILE A CA 1
ATOM 653 C C . ILE A 1 83 ? -11.491 -4.451 -2.428 1.00 96.81 83 ILE A C 1
ATOM 655 O O . ILE A 1 83 ? -12.123 -4.618 -1.380 1.00 96.81 83 ILE A O 1
ATOM 659 N N . LEU A 1 84 ? -11.459 -3.269 -3.048 1.00 94.00 84 LEU A N 1
ATOM 660 C CA . LEU A 1 84 ? -12.201 -2.094 -2.584 1.00 94.00 84 LEU A CA 1
ATOM 661 C C . LEU A 1 84 ? -13.717 -2.306 -2.646 1.00 94.00 84 LEU A C 1
ATOM 663 O O . LEU A 1 84 ? -14.418 -1.904 -1.717 1.00 94.00 84 LEU A O 1
ATOM 667 N N . ASP A 1 85 ? -14.216 -2.963 -3.690 1.00 96.81 85 ASP A N 1
ATOM 668 C CA . ASP A 1 85 ? -15.629 -3.309 -3.835 1.00 96.81 85 ASP A CA 1
ATOM 669 C C . ASP A 1 85 ? -16.071 -4.290 -2.741 1.00 96.81 85 ASP A C 1
ATOM 671 O O . ASP A 1 85 ? -17.127 -4.099 -2.131 1.00 96.81 85 ASP A O 1
ATOM 675 N N . ALA A 1 86 ? -15.242 -5.289 -2.416 1.00 97.06 86 ALA A N 1
ATOM 676 C CA . ALA A 1 86 ? -15.499 -6.203 -1.302 1.00 97.06 86 ALA A CA 1
ATOM 677 C C . ALA A 1 86 ? -15.572 -5.463 0.045 1.00 97.06 86 ALA A C 1
ATOM 679 O O . ALA A 1 86 ? -16.508 -5.672 0.822 1.00 97.06 86 ALA A O 1
ATOM 680 N N . LEU A 1 87 ? -14.638 -4.538 0.304 1.00 95.62 87 LEU A N 1
ATOM 681 C CA . LEU A 1 87 ? -14.691 -3.675 1.487 1.00 95.62 87 LEU A CA 1
ATOM 682 C C . LEU A 1 87 ? -15.957 -2.799 1.485 1.00 95.62 87 LEU A C 1
ATOM 684 O O . LEU A 1 87 ? -16.621 -2.669 2.513 1.00 95.62 87 LEU A O 1
ATOM 688 N N . GLY A 1 88 ? -16.320 -2.215 0.342 1.00 94.25 88 GLY A N 1
ATOM 689 C CA . GLY A 1 88 ? -17.505 -1.369 0.184 1.00 94.25 88 GLY A CA 1
ATOM 690 C C . GLY A 1 88 ? -18.832 -2.111 0.377 1.00 94.25 88 GLY A C 1
ATOM 691 O O . GLY A 1 88 ? -19.796 -1.518 0.860 1.00 94.25 88 GLY A O 1
ATOM 692 N N . ALA A 1 89 ? -18.884 -3.403 0.045 1.00 96.06 89 ALA A N 1
ATOM 693 C CA . ALA A 1 89 ? -20.058 -4.259 0.228 1.00 96.06 89 ALA A CA 1
ATOM 694 C C . ALA A 1 89 ? -20.247 -4.748 1.677 1.00 96.06 89 ALA A C 1
ATOM 696 O O . ALA A 1 89 ? -21.346 -5.169 2.050 1.00 96.06 89 ALA A O 1
ATOM 697 N N . ARG A 1 90 ? -19.193 -4.695 2.498 1.00 93.94 90 ARG A N 1
ATOM 698 C CA . ARG A 1 90 ? -19.216 -5.095 3.909 1.00 93.94 90 ARG A CA 1
ATOM 699 C C . ARG A 1 90 ? -20.096 -4.160 4.751 1.00 93.94 90 ARG A C 1
ATOM 701 O O . ARG A 1 90 ? -20.137 -2.952 4.529 1.00 93.94 90 ARG A O 1
ATOM 708 N N . ASP A 1 91 ? -20.764 -4.695 5.780 1.00 92.25 91 ASP A N 1
ATOM 709 C CA . ASP A 1 91 ? -21.438 -3.860 6.787 1.00 92.25 91 ASP A CA 1
ATOM 710 C C . ASP A 1 91 ? -20.411 -3.141 7.672 1.00 92.25 91 ASP A C 1
ATOM 712 O O . ASP A 1 91 ? -19.845 -3.710 8.605 1.00 92.25 91 ASP A O 1
ATOM 716 N N . GLN A 1 92 ? -20.212 -1.856 7.394 1.00 88.44 92 GLN A N 1
ATOM 717 C CA . GLN A 1 92 ? -19.284 -0.995 8.125 1.00 88.44 92 GLN A CA 1
ATOM 718 C C . GLN A 1 92 ? -19.968 -0.176 9.235 1.00 88.44 92 GLN A C 1
ATOM 720 O O . GLN A 1 92 ? -19.396 0.776 9.762 1.00 88.44 92 GLN A O 1
ATOM 725 N N . SER A 1 93 ? -21.204 -0.491 9.638 1.00 89.38 93 SER A N 1
ATOM 726 C CA . SER A 1 93 ? -21.952 0.331 10.608 1.00 89.38 93 SER A CA 1
ATOM 727 C C . SER A 1 93 ? -21.210 0.542 11.942 1.00 89.38 93 SER A C 1
ATOM 729 O O . SER A 1 93 ? -21.287 1.627 12.542 1.00 89.38 93 SER A O 1
ATOM 731 N N . GLN A 1 94 ? -20.450 -0.466 12.383 1.00 88.69 94 GLN A N 1
ATOM 732 C CA . GLN A 1 94 ? -19.620 -0.452 13.598 1.00 88.69 94 GLN A CA 1
ATOM 733 C C . GLN A 1 94 ? -18.113 -0.338 13.323 1.00 88.69 94 GLN A C 1
ATOM 735 O O . GLN A 1 94 ? -17.310 -0.450 14.251 1.00 88.69 94 GLN A O 1
ATOM 740 N N . GLU A 1 95 ? -17.728 -0.097 12.075 1.00 91.50 95 GLU A N 1
ATOM 741 C CA . GLU A 1 95 ? -16.344 -0.152 11.621 1.00 91.50 95 GLU A CA 1
ATOM 742 C C . GLU A 1 95 ? -15.952 1.179 10.987 1.00 91.50 95 GLU A C 1
ATOM 744 O O . GLU A 1 95 ? -16.714 1.774 10.228 1.00 91.50 95 GLU A O 1
ATOM 749 N N . THR A 1 96 ? -14.756 1.659 11.303 1.00 93.81 96 THR A N 1
ATOM 750 C CA . THR A 1 96 ? -14.157 2.791 10.601 1.00 93.81 96 THR A CA 1
ATOM 751 C C . THR A 1 96 ? -12.882 2.299 9.938 1.00 93.81 96 THR A C 1
ATOM 753 O O . THR A 1 96 ? -11.905 1.987 10.618 1.00 93.81 96 THR A O 1
ATOM 756 N N . TRP A 1 97 ? -12.887 2.226 8.612 1.00 95.19 97 TRP A N 1
ATOM 757 C CA . TRP A 1 97 ? -11.747 1.752 7.836 1.00 95.19 97 TRP A CA 1
ATOM 758 C C . TRP A 1 97 ? -10.880 2.912 7.365 1.00 95.19 97 TRP A C 1
ATOM 760 O O . TRP A 1 97 ? -11.403 3.926 6.908 1.00 95.19 97 TRP A O 1
ATOM 770 N N . LEU A 1 98 ? -9.567 2.745 7.476 1.00 96.25 98 LEU A N 1
ATOM 771 C CA . LEU A 1 98 ? -8.555 3.504 6.754 1.00 96.25 98 LEU A CA 1
ATOM 772 C C . LEU A 1 98 ? -8.018 2.602 5.647 1.00 96.25 98 LEU A C 1
ATOM 774 O O . LEU A 1 98 ? -7.647 1.459 5.913 1.00 96.25 98 LEU A O 1
ATOM 778 N N . VAL A 1 99 ? -7.964 3.123 4.430 1.00 96.44 99 VAL A N 1
ATOM 779 C CA . VAL A 1 99 ? -7.360 2.457 3.279 1.00 96.44 99 VAL A CA 1
ATOM 780 C C . VAL A 1 99 ? -6.155 3.273 2.843 1.00 96.44 99 VAL A C 1
ATOM 782 O O . VAL A 1 99 ? -6.282 4.476 2.615 1.00 96.44 99 VAL A O 1
ATOM 785 N N . ILE A 1 100 ? -5.004 2.620 2.720 1.00 95.94 100 ILE A N 1
ATOM 786 C CA . ILE A 1 100 ? -3.766 3.191 2.193 1.00 95.94 100 ILE A CA 1
ATOM 787 C C . ILE A 1 100 ? -3.324 2.331 1.009 1.00 95.94 100 ILE A C 1
ATOM 789 O O . ILE A 1 100 ? -3.185 1.116 1.144 1.00 95.94 100 ILE A O 1
ATOM 793 N N . ILE A 1 101 ? -3.092 2.961 -0.140 1.00 94.44 101 ILE A N 1
ATOM 794 C CA . ILE A 1 101 ? -2.584 2.312 -1.353 1.00 94.44 101 ILE A CA 1
ATOM 795 C C . ILE A 1 101 ? -1.297 3.014 -1.751 1.00 94.44 101 ILE A C 1
ATOM 797 O O . ILE A 1 101 ? -1.269 4.239 -1.884 1.00 94.44 101 ILE A O 1
ATOM 801 N N . THR A 1 102 ? -0.224 2.257 -1.916 1.00 93.69 102 THR A N 1
ATOM 802 C CA . THR A 1 102 ? 1.098 2.806 -2.204 1.00 93.69 102 THR A CA 1
ATOM 803 C C . THR A 1 102 ? 1.962 1.793 -2.949 1.00 93.69 102 THR A C 1
ATOM 805 O O . THR A 1 102 ? 1.511 0.693 -3.264 1.00 93.69 102 THR A O 1
ATOM 808 N N . SER A 1 103 ? 3.199 2.183 -3.231 1.00 90.88 103 SER A N 1
ATOM 809 C CA . SER A 1 103 ? 4.266 1.303 -3.693 1.00 90.88 103 SER A CA 1
ATOM 810 C C . SER A 1 103 ? 5.478 1.508 -2.801 1.00 90.88 103 SER A C 1
ATOM 812 O O . SER A 1 103 ? 5.666 2.595 -2.250 1.00 90.88 103 SER A O 1
ATOM 814 N N . ASP A 1 104 ? 6.301 0.486 -2.646 1.00 87.75 104 ASP A N 1
ATOM 815 C CA . ASP A 1 104 ? 7.562 0.579 -1.923 1.00 87.75 104 ASP A CA 1
ATOM 816 C C . ASP A 1 104 ? 8.666 1.247 -2.745 1.00 87.75 104 ASP A C 1
ATOM 818 O O . ASP A 1 104 ? 9.502 1.948 -2.166 1.00 87.75 104 ASP A O 1
ATOM 822 N N . HIS A 1 105 ? 8.621 1.150 -4.079 1.00 90.38 105 HIS A N 1
ATOM 823 C CA . HIS A 1 105 ? 9.482 1.949 -4.952 1.00 90.38 105 HIS A CA 1
ATOM 824 C C . HIS A 1 105 ? 8.908 2.200 -6.365 1.00 90.38 105 HIS A C 1
ATOM 826 O O . HIS A 1 105 ? 7.798 1.791 -6.709 1.00 90.38 105 HIS A O 1
ATOM 832 N N . GLY A 1 106 ? 9.676 2.911 -7.196 1.00 88.62 106 GLY A N 1
ATOM 833 C CA . GLY A 1 106 ? 9.465 3.079 -8.640 1.00 88.62 106 GLY A CA 1
ATOM 834 C C . GLY A 1 106 ? 10.574 2.399 -9.451 1.00 88.62 106 GLY A C 1
ATOM 835 O O . GLY A 1 106 ? 11.457 1.768 -8.889 1.00 88.62 106 GLY A O 1
ATOM 836 N N . GLY A 1 107 ? 10.609 2.533 -10.772 1.00 91.38 107 GLY A N 1
ATOM 837 C CA . GLY A 1 107 ? 11.668 1.901 -11.565 1.00 91.38 107 GLY A CA 1
ATOM 838 C C . GLY A 1 107 ? 11.952 2.608 -12.877 1.00 91.38 107 GLY A C 1
ATOM 839 O O . GLY A 1 107 ? 11.334 3.619 -13.214 1.00 91.38 107 GLY A O 1
ATOM 840 N N . GLY A 1 108 ? 12.900 2.055 -13.629 1.00 90.75 108 GLY A N 1
ATOM 841 C CA . GLY A 1 108 ? 13.193 2.482 -14.994 1.00 90.75 108 GLY A CA 1
ATOM 842 C C . GLY A 1 108 ? 14.166 3.648 -15.087 1.00 90.75 108 GLY A C 1
ATOM 843 O O . GLY A 1 108 ? 14.451 4.113 -16.190 1.00 90.75 108 GLY A O 1
ATOM 844 N N . GLY A 1 109 ? 14.709 4.113 -13.960 1.00 88.25 109 GLY A N 1
ATOM 845 C CA . GLY A 1 109 ? 15.535 5.304 -13.903 1.00 88.25 109 GLY A CA 1
ATOM 846 C C . GLY A 1 109 ? 16.854 5.187 -14.641 1.00 88.25 109 GLY A C 1
ATOM 847 O O . GLY A 1 109 ? 16.985 5.591 -15.794 1.00 88.25 109 GLY A O 1
ATOM 848 N N . ARG A 1 110 ? 17.895 4.689 -13.967 1.00 89.19 110 ARG A N 1
ATOM 849 C CA . ARG A 1 110 ? 19.204 4.545 -14.625 1.00 89.19 110 ARG A CA 1
ATOM 850 C C . ARG A 1 110 ? 19.168 3.477 -15.720 1.00 89.19 110 ARG A C 1
ATOM 852 O O . ARG A 1 110 ? 19.886 3.596 -16.713 1.00 89.19 110 ARG A O 1
ATOM 859 N N . PHE A 1 111 ? 18.363 2.440 -15.515 1.00 92.81 111 PHE A N 1
ATOM 860 C CA . PHE A 1 111 ? 18.171 1.347 -16.453 1.00 92.81 111 PHE A CA 1
ATOM 861 C C . PHE A 1 111 ? 16.688 1.008 -16.519 1.00 92.81 111 PHE A C 1
ATOM 863 O O . PHE A 1 111 ? 16.055 0.831 -15.487 1.00 92.81 111 PHE A O 1
ATOM 870 N N . LEU A 1 112 ? 16.167 0.865 -17.738 1.00 94.00 112 LEU A N 1
ATOM 871 C CA . LEU A 1 112 ? 14.739 0.681 -17.993 1.00 94.00 112 LEU A CA 1
ATOM 872 C C . LEU A 1 112 ? 14.126 -0.525 -17.255 1.00 94.00 112 LEU A C 1
ATOM 874 O O . LEU A 1 112 ? 12.978 -0.459 -16.848 1.00 94.00 112 LEU A O 1
ATOM 878 N N . LYS A 1 113 ? 14.891 -1.608 -17.077 1.00 96.00 113 LYS A N 1
ATOM 879 C CA . LYS A 1 113 ? 14.451 -2.879 -16.468 1.00 96.00 113 LYS A CA 1
ATOM 880 C C 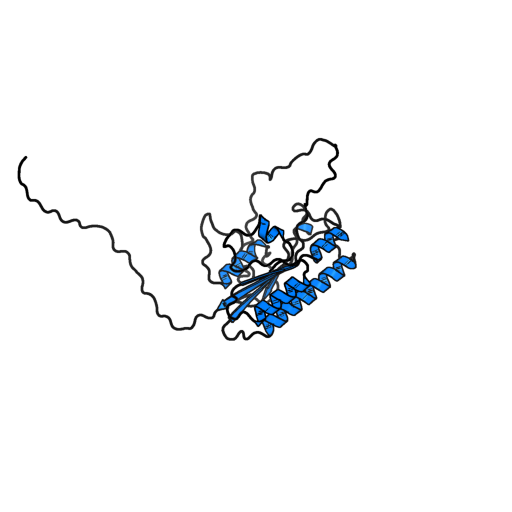. LYS A 1 113 ? 14.935 -3.070 -15.024 1.00 96.00 113 LYS A C 1
ATOM 882 O O . LYS A 1 113 ? 15.088 -4.191 -14.542 1.00 96.00 113 LYS A O 1
ATOM 887 N N . MET A 1 114 ? 15.311 -1.981 -14.358 1.00 92.31 114 MET A N 1
ATOM 888 C CA . MET A 1 114 ? 15.829 -2.021 -12.991 1.00 92.31 114 MET A CA 1
ATOM 889 C C . MET A 1 114 ? 15.323 -0.831 -12.188 1.00 92.31 114 MET A C 1
ATOM 891 O O . MET A 1 114 ? 14.910 0.189 -12.736 1.00 92.31 114 MET A O 1
ATOM 895 N N . HIS A 1 115 ? 15.470 -0.954 -10.882 1.00 89.69 115 HIS A N 1
ATOM 896 C CA . HIS A 1 115 ? 15.329 0.113 -9.911 1.00 89.69 115 HIS A CA 1
ATOM 897 C C . HIS A 1 115 ? 16.593 0.137 -9.033 1.00 89.69 115 HIS A C 1
ATOM 899 O O . HIS A 1 115 ? 17.342 -0.842 -8.950 1.00 89.69 115 HIS A O 1
ATOM 905 N N . HIS A 1 116 ? 16.904 1.276 -8.418 1.00 86.94 116 HIS A N 1
ATOM 906 C CA . HIS A 1 116 ? 18.070 1.424 -7.555 1.00 86.94 116 HIS A CA 1
ATOM 907 C C . HIS A 1 116 ? 17.830 2.504 -6.489 1.00 86.94 116 HIS A C 1
ATOM 909 O O . HIS A 1 116 ? 17.458 3.626 -6.833 1.00 86.94 116 HIS A O 1
ATOM 915 N N . PRO A 1 117 ? 18.165 2.263 -5.206 1.00 79.75 117 PRO A N 1
ATOM 916 C CA . PRO A 1 117 ? 17.863 3.195 -4.108 1.00 79.75 117 PRO A CA 1
ATOM 917 C C . PRO A 1 117 ? 18.547 4.565 -4.245 1.00 79.75 117 PRO A C 1
ATOM 919 O O . PRO A 1 117 ? 18.169 5.542 -3.603 1.00 79.75 117 PRO A O 1
ATOM 922 N N . SER A 1 118 ? 19.587 4.671 -5.073 1.00 82.88 118 SER A N 1
ATOM 923 C CA . SER A 1 118 ? 20.264 5.945 -5.361 1.00 82.88 118 SER A CA 1
ATOM 924 C C . SER A 1 118 ? 19.640 6.763 -6.497 1.00 82.88 118 SER A C 1
ATOM 926 O O . SER A 1 118 ? 20.075 7.897 -6.700 1.00 82.88 118 SER A O 1
ATOM 928 N N . THR A 1 119 ? 18.663 6.238 -7.242 1.00 83.75 119 THR A N 1
ATOM 929 C CA . THR A 1 119 ? 18.005 6.989 -8.319 1.00 83.75 119 THR A CA 1
ATOM 930 C C . THR A 1 119 ? 16.729 7.638 -7.799 1.00 83.75 119 THR A C 1
ATOM 932 O O . THR A 1 119 ? 15.878 6.968 -7.231 1.00 83.75 119 THR A O 1
ATOM 935 N N . LEU A 1 120 ? 16.565 8.945 -8.023 1.00 85.19 120 LEU A N 1
ATOM 936 C CA . LEU A 1 120 ? 15.390 9.681 -7.540 1.00 85.19 120 LEU A CA 1
ATOM 937 C C . LEU A 1 120 ? 14.067 9.124 -8.076 1.00 85.19 120 LEU A C 1
ATOM 939 O O . LEU A 1 120 ? 13.121 9.000 -7.313 1.00 85.19 120 LEU A O 1
ATOM 943 N N . ILE A 1 121 ? 14.016 8.772 -9.362 1.00 83.38 121 ILE A N 1
ATOM 944 C CA . ILE A 1 121 ? 12.802 8.223 -9.978 1.00 83.38 121 ILE A CA 1
ATOM 945 C C . ILE A 1 121 ? 12.461 6.831 -9.439 1.00 83.38 121 ILE A C 1
ATOM 947 O O . ILE A 1 121 ? 11.293 6.542 -9.220 1.00 83.38 121 ILE A O 1
ATOM 951 N N . ASP A 1 122 ? 13.476 6.024 -9.119 1.00 87.62 122 ASP A N 1
ATOM 952 C CA . ASP A 1 122 ? 13.282 4.699 -8.533 1.00 87.62 122 ASP A CA 1
ATOM 953 C C . ASP A 1 122 ? 12.837 4.796 -7.063 1.00 87.62 122 ASP A C 1
ATOM 955 O O . ASP A 1 122 ? 12.268 3.858 -6.537 1.00 87.62 122 ASP A O 1
ATOM 959 N N . ARG A 1 123 ? 13.052 5.929 -6.383 1.00 86.38 123 ARG A N 1
ATOM 960 C CA . ARG A 1 123 ? 12.515 6.186 -5.033 1.00 86.38 123 ARG A CA 1
ATOM 961 C C . ARG A 1 123 ? 11.140 6.850 -5.035 1.00 86.38 123 ARG A C 1
ATOM 963 O O . ARG A 1 123 ? 10.586 7.081 -3.965 1.00 86.38 123 ARG A O 1
ATOM 970 N N . ASN A 1 124 ? 10.636 7.238 -6.202 1.00 83.94 124 ASN A N 1
ATOM 971 C CA . ASN A 1 124 ? 9.377 7.953 -6.290 1.00 83.94 124 ASN A CA 1
ATOM 972 C C . ASN A 1 124 ? 8.221 6.955 -6.233 1.00 83.94 124 ASN A C 1
ATOM 974 O O . ASN A 1 124 ? 8.103 6.092 -7.101 1.00 83.94 124 ASN A O 1
ATOM 978 N N . THR A 1 125 ? 7.372 7.092 -5.222 1.00 87.75 125 THR A N 1
ATOM 979 C CA . THR A 1 125 ? 6.194 6.251 -5.017 1.00 87.75 125 THR A CA 1
ATOM 980 C C . THR A 1 125 ? 4.948 7.120 -4.971 1.00 87.75 125 THR A C 1
ATOM 982 O O . THR A 1 125 ? 5.016 8.334 -4.779 1.00 87.75 125 THR A O 1
ATOM 985 N N . PHE A 1 126 ? 3.789 6.504 -5.178 1.00 87.00 126 PHE A N 1
ATOM 986 C CA . PHE A 1 126 ? 2.509 7.168 -4.971 1.00 87.00 126 PHE A CA 1
ATOM 987 C C . PHE A 1 126 ? 1.947 6.780 -3.605 1.00 87.00 126 PHE A C 1
ATOM 989 O O . PHE A 1 126 ? 2.268 5.720 -3.070 1.00 87.00 126 PHE A O 1
ATOM 996 N N . MET A 1 127 ? 1.072 7.612 -3.052 1.00 89.94 127 MET A N 1
ATOM 997 C CA . MET A 1 127 ? 0.316 7.278 -1.852 1.00 89.94 127 MET A CA 1
ATOM 998 C C . MET A 1 127 ? -1.100 7.829 -1.977 1.00 89.94 127 MET A C 1
ATOM 1000 O O . MET A 1 127 ? -1.295 9.030 -2.158 1.00 89.94 127 MET A O 1
ATOM 1004 N N . LEU A 1 128 ? -2.083 6.943 -1.872 1.00 91.56 128 LEU A N 1
ATOM 1005 C CA . LEU A 1 128 ? -3.503 7.266 -1.819 1.00 91.56 128 LEU A CA 1
ATOM 1006 C C . LEU A 1 128 ? -4.028 6.852 -0.450 1.00 91.56 128 LEU A C 1
ATOM 1008 O O . LEU A 1 128 ? -3.767 5.736 -0.004 1.00 91.56 128 LEU A O 1
ATOM 1012 N N . VAL A 1 129 ? -4.769 7.738 0.209 1.00 94.88 129 VAL A N 1
ATOM 1013 C CA . VAL A 1 129 ? -5.336 7.478 1.535 1.00 94.88 129 VAL A CA 1
ATOM 1014 C C . VAL A 1 129 ? -6.804 7.878 1.545 1.00 94.88 129 VAL A C 1
ATOM 1016 O O . VAL A 1 129 ? -7.160 8.963 1.088 1.00 94.88 129 VAL A O 1
ATOM 1019 N N . THR A 1 130 ? -7.672 7.012 2.063 1.00 93.31 130 THR A N 1
ATOM 1020 C CA . THR A 1 130 ? -9.100 7.307 2.228 1.00 93.31 130 THR A CA 1
ATOM 1021 C C . THR A 1 130 ? -9.679 6.636 3.471 1.00 93.31 130 THR A C 1
ATOM 1023 O O . THR A 1 130 ? -9.107 5.693 4.016 1.00 93.31 130 THR A O 1
ATOM 1026 N N . GLY A 1 131 ? -10.832 7.124 3.922 1.00 92.81 131 GLY A N 1
ATOM 1027 C CA . GLY A 1 131 ? -11.490 6.656 5.137 1.00 92.81 131 GLY A CA 1
ATOM 1028 C C . GLY A 1 131 ? -10.884 7.239 6.417 1.00 92.81 131 GLY A C 1
ATOM 1029 O O . GLY A 1 131 ? -10.166 8.239 6.393 1.00 92.81 131 GLY A O 1
ATOM 1030 N N . GLY A 1 132 ? -11.221 6.641 7.560 1.00 90.06 132 GLY A N 1
ATOM 1031 C CA . GLY A 1 132 ? -10.817 7.138 8.874 1.00 90.06 132 GLY A CA 1
ATOM 1032 C C . GLY A 1 132 ? -11.142 8.620 9.064 1.00 90.06 132 GLY A C 1
ATOM 1033 O O . GLY A 1 132 ? -12.245 9.077 8.763 1.00 90.06 132 GLY A O 1
ATOM 1034 N N . SER A 1 133 ? -10.144 9.360 9.543 1.00 92.31 133 SER A N 1
ATOM 1035 C CA . SER A 1 133 ? -10.177 10.822 9.663 1.00 92.31 133 SER A CA 1
ATOM 1036 C C . SER A 1 133 ? -9.345 11.514 8.574 1.00 92.31 133 SER A C 1
ATOM 1038 O O . SER A 1 133 ? -8.895 12.640 8.782 1.00 92.31 133 SER A O 1
ATOM 1040 N N . ALA A 1 134 ? -9.091 10.846 7.441 1.00 94.62 134 ALA A N 1
ATOM 1041 C CA . ALA A 1 134 ? -8.282 11.398 6.355 1.00 94.62 134 ALA A CA 1
ATOM 1042 C C . ALA A 1 134 ? -8.894 12.692 5.801 1.00 94.62 134 ALA A C 1
ATOM 1044 O O . ALA A 1 134 ? -10.088 12.758 5.482 1.00 94.62 134 ALA A O 1
ATOM 1045 N N . ILE A 1 135 ? -8.059 13.724 5.673 1.00 94.38 135 ILE A N 1
ATOM 1046 C CA . ILE A 1 135 ? -8.430 14.991 5.049 1.00 94.38 135 ILE A CA 1
ATOM 1047 C C . ILE A 1 135 ? -8.616 14.742 3.552 1.00 94.38 135 ILE A C 1
ATOM 1049 O O . ILE A 1 135 ? -7.750 14.185 2.885 1.00 94.38 135 ILE A O 1
ATOM 1053 N N . GLN A 1 136 ? -9.759 15.166 3.016 1.00 93.31 136 GLN A N 1
ATOM 1054 C CA . GLN A 1 136 ? -10.042 15.046 1.589 1.00 93.31 136 GLN A CA 1
ATOM 1055 C C . GLN A 1 136 ? -9.230 16.067 0.788 1.00 93.31 136 GLN A C 1
ATOM 1057 O O . GLN A 1 136 ? -9.260 17.261 1.092 1.00 93.31 136 GLN A O 1
ATOM 1062 N N . GLY A 1 137 ? -8.569 15.602 -0.270 1.00 91.88 137 GLY A N 1
ATOM 1063 C CA . GLY A 1 137 ? -7.765 16.429 -1.166 1.00 91.88 137 GLY A CA 1
ATOM 1064 C C . GLY A 1 137 ? -6.363 15.865 -1.376 1.00 91.88 137 GLY A C 1
ATOM 1065 O O . GLY A 1 137 ? -6.039 14.773 -0.919 1.00 91.88 137 GLY A O 1
ATOM 1066 N N . GLU A 1 138 ? -5.541 16.618 -2.100 1.00 88.81 138 GLU A N 1
ATOM 1067 C CA . GLU A 1 138 ? -4.132 16.287 -2.302 1.00 88.81 138 GLU A CA 1
ATOM 1068 C C . GLU A 1 138 ? -3.339 16.491 -1.002 1.00 88.81 138 GLU A C 1
ATOM 1070 O O . GLU A 1 138 ? -3.479 17.515 -0.329 1.00 88.81 138 GLU A O 1
ATOM 1075 N N . MET A 1 139 ? -2.484 15.524 -0.658 1.00 91.12 139 MET A N 1
ATOM 1076 C CA . MET A 1 139 ? -1.530 15.657 0.444 1.00 91.12 139 MET A CA 1
ATOM 1077 C C . MET A 1 139 ? -0.361 16.548 0.004 1.00 91.12 139 MET A C 1
ATOM 1079 O O . MET A 1 139 ? 0.569 16.088 -0.650 1.00 91.12 139 MET A O 1
ATOM 1083 N N . THR A 1 140 ? -0.403 17.835 0.360 1.00 89.81 140 THR A N 1
ATOM 1084 C CA . THR A 1 140 ? 0.613 18.835 -0.037 1.00 89.81 140 THR A CA 1
ATOM 1085 C C . THR A 1 140 ? 1.765 18.991 0.965 1.00 89.81 140 THR A C 1
ATOM 1087 O O . THR A 1 140 ? 2.502 19.972 0.910 1.00 89.81 140 THR A O 1
ATOM 1090 N N . ASN A 1 141 ? 1.879 18.088 1.938 1.00 89.75 141 ASN A N 1
ATOM 1091 C CA . ASN A 1 141 ? 2.866 18.095 3.027 1.00 89.75 141 ASN A CA 1
ATOM 1092 C C . ASN A 1 141 ? 4.010 17.086 2.800 1.00 89.75 141 ASN A C 1
ATOM 1094 O O . ASN A 1 141 ? 4.621 16.610 3.766 1.00 89.75 141 ASN A O 1
ATOM 1098 N N . ASP A 1 142 ? 4.271 16.769 1.527 1.00 89.19 142 ASP A N 1
ATOM 1099 C CA . ASP A 1 142 ? 5.303 15.842 1.057 1.00 89.19 142 ASP A CA 1
ATOM 1100 C C . ASP A 1 142 ? 5.250 14.492 1.802 1.00 89.19 142 ASP A C 1
ATOM 1102 O O . ASP A 1 142 ? 6.142 14.191 2.605 1.00 89.19 142 ASP A O 1
ATOM 1106 N N . PRO A 1 143 ? 4.176 13.693 1.630 1.00 90.06 143 PRO A N 1
ATOM 1107 C CA . PRO A 1 143 ? 4.052 12.398 2.292 1.00 90.06 143 PRO A CA 1
ATOM 1108 C C . PRO A 1 143 ? 5.153 11.439 1.825 1.00 90.06 143 PRO A C 1
ATOM 1110 O O . PRO A 1 143 ? 5.548 11.434 0.660 1.00 90.06 143 PRO A O 1
ATOM 1113 N N . VAL A 1 144 ? 5.632 10.598 2.737 1.00 89.12 144 VAL A N 1
ATOM 1114 C CA . VAL A 1 144 ? 6.685 9.604 2.470 1.00 89.12 144 VAL A CA 1
ATOM 1115 C C . VAL A 1 144 ? 6.240 8.222 2.927 1.00 89.12 144 VAL A C 1
ATOM 1117 O O . VAL A 1 144 ? 5.418 8.104 3.830 1.00 89.12 144 VAL A O 1
ATOM 1120 N N . ILE A 1 145 ? 6.805 7.159 2.349 1.00 88.25 145 ILE A N 1
ATOM 1121 C CA . ILE A 1 145 ? 6.382 5.772 2.617 1.00 88.25 145 ILE A CA 1
ATOM 1122 C C . ILE A 1 145 ? 6.396 5.397 4.110 1.00 88.25 145 ILE A C 1
ATOM 1124 O O . ILE A 1 145 ? 5.545 4.646 4.576 1.00 88.25 145 ILE A O 1
ATOM 1128 N N . ILE A 1 146 ? 7.307 5.976 4.897 1.00 88.81 146 ILE A N 1
ATOM 1129 C CA . ILE A 1 146 ? 7.386 5.737 6.345 1.00 88.81 146 ILE A CA 1
ATOM 1130 C C . ILE A 1 146 ? 6.190 6.309 7.129 1.00 88.81 146 ILE A C 1
ATOM 1132 O O . ILE A 1 146 ? 5.919 5.856 8.241 1.00 88.81 146 ILE A O 1
ATOM 1136 N N . ASP A 1 147 ? 5.432 7.252 6.557 1.00 93.31 147 ASP A N 1
ATOM 1137 C CA . ASP A 1 147 ? 4.207 7.792 7.161 1.00 93.31 147 ASP A CA 1
ATOM 1138 C C . ASP A 1 147 ? 3.112 6.717 7.278 1.00 93.31 147 ASP A C 1
ATOM 1140 O O . ASP A 1 147 ? 2.275 6.789 8.176 1.00 93.31 147 ASP A O 1
ATOM 1144 N N . VAL A 1 148 ? 3.139 5.682 6.426 1.00 93.38 148 VAL A N 1
ATOM 1145 C CA . VAL A 1 148 ? 2.151 4.587 6.415 1.00 93.38 148 VAL A CA 1
ATOM 1146 C C . VAL A 1 148 ? 2.015 3.932 7.787 1.00 93.38 148 VAL A C 1
ATOM 1148 O O . VAL A 1 148 ? 0.898 3.759 8.275 1.00 93.38 148 VAL A O 1
ATOM 1151 N N . ALA A 1 149 ? 3.138 3.608 8.435 1.00 91.62 149 ALA A N 1
ATOM 1152 C CA . ALA A 1 149 ? 3.131 2.958 9.743 1.00 91.62 149 ALA A CA 1
ATOM 1153 C C . ALA A 1 149 ? 2.506 3.859 10.819 1.00 91.62 149 ALA A C 1
ATOM 1155 O O . ALA A 1 149 ? 1.680 3.406 11.610 1.00 91.62 149 ALA A O 1
ATOM 1156 N N . VAL A 1 150 ? 2.857 5.147 10.820 1.00 93.50 150 VAL A N 1
ATOM 1157 C CA . VAL A 1 150 ? 2.339 6.115 11.794 1.00 93.50 150 VAL A CA 1
ATOM 1158 C C . VAL A 1 150 ? 0.850 6.366 11.588 1.00 93.50 150 VAL A C 1
ATOM 1160 O O . VAL A 1 150 ? 0.099 6.334 12.561 1.00 93.50 150 VAL A O 1
ATOM 1163 N N . MET A 1 151 ? 0.396 6.529 10.343 1.00 94.69 151 MET A N 1
ATOM 1164 C CA . MET A 1 151 ? -1.028 6.683 10.036 1.00 94.69 151 MET A CA 1
ATOM 1165 C C . MET A 1 151 ? -1.842 5.449 10.438 1.00 94.69 151 MET A C 1
ATOM 1167 O O . MET A 1 151 ? -2.910 5.592 11.036 1.00 94.69 151 MET A O 1
ATOM 1171 N N . ALA A 1 152 ? -1.338 4.244 10.157 1.00 94.00 152 ALA A N 1
ATOM 1172 C CA . ALA A 1 152 ? -2.001 2.999 10.535 1.00 94.00 152 ALA A CA 1
ATOM 1173 C C . ALA A 1 152 ? -2.130 2.862 12.061 1.00 94.00 152 ALA A C 1
ATOM 1175 O O . ALA A 1 152 ? -3.228 2.632 12.568 1.00 94.00 152 ALA A O 1
ATOM 1176 N N . LEU A 1 153 ? -1.034 3.058 12.802 1.00 93.56 153 LEU A N 1
ATOM 1177 C CA . LEU A 1 153 ? -1.026 2.974 14.267 1.00 93.56 153 LEU A CA 1
ATOM 1178 C C . LEU A 1 153 ? -1.908 4.048 14.911 1.00 93.56 153 LEU A C 1
ATOM 1180 O O . LEU A 1 153 ? -2.670 3.745 15.828 1.00 93.56 153 LEU A O 1
ATOM 1184 N N . ASN A 1 154 ? -1.856 5.280 14.400 1.00 93.50 154 ASN A N 1
ATOM 1185 C CA . ASN A 1 154 ? -2.700 6.369 14.877 1.00 93.50 154 ASN A CA 1
ATOM 1186 C C . ASN A 1 154 ? -4.190 6.076 14.649 1.00 93.50 154 ASN A C 1
ATOM 1188 O O . ASN A 1 154 ? -5.003 6.302 15.541 1.00 93.50 154 ASN A O 1
ATOM 1192 N N . HIS A 1 155 ? -4.558 5.521 13.489 1.00 94.50 155 HIS A N 1
ATOM 1193 C CA . HIS A 1 155 ? -5.939 5.106 13.213 1.00 94.50 155 HIS A CA 1
ATOM 1194 C C . HIS A 1 155 ? -6.405 3.947 14.102 1.00 94.50 155 HIS A C 1
ATOM 1196 O O . HIS A 1 155 ? -7.579 3.892 14.452 1.00 94.50 155 HIS A O 1
ATOM 1202 N N . LEU A 1 156 ? -5.499 3.056 14.518 1.00 92.69 156 LEU A N 1
ATOM 1203 C CA . LEU A 1 156 ? -5.780 1.996 15.499 1.00 92.69 156 LEU A CA 1
ATOM 1204 C C . LEU A 1 156 ? -5.835 2.491 16.952 1.00 92.69 156 LEU A C 1
ATOM 1206 O O . LEU A 1 156 ? -6.065 1.683 17.850 1.00 92.69 156 LEU A O 1
ATOM 1210 N N . GLU A 1 157 ? -5.601 3.783 17.199 1.00 93.81 157 GLU A N 1
ATOM 1211 C CA . GLU A 1 157 ? -5.451 4.353 18.544 1.00 93.81 157 GLU A CA 1
ATOM 1212 C C . GLU A 1 157 ? -4.334 3.669 19.363 1.00 93.81 157 GLU A C 1
ATOM 1214 O O . GLU A 1 157 ? -4.375 3.629 20.596 1.00 93.81 157 GLU A O 1
ATOM 1219 N N . VAL A 1 158 ? -3.312 3.130 18.685 1.00 92.19 158 VAL A N 1
ATOM 1220 C CA . VAL A 1 158 ? -2.126 2.562 19.335 1.00 92.19 158 VAL A CA 1
ATOM 1221 C C . VAL A 1 158 ? -1.191 3.709 19.724 1.00 92.19 158 VAL A C 1
ATOM 1223 O O . VAL A 1 158 ? -0.814 4.500 18.855 1.00 92.19 158 VAL A O 1
ATOM 1226 N N . PRO A 1 159 ? -0.782 3.821 21.003 1.00 92.06 159 PRO A N 1
ATOM 1227 C CA . PRO A 1 159 ? 0.179 4.834 21.418 1.00 92.06 159 PRO A CA 1
ATOM 1228 C C . PRO A 1 159 ? 1.483 4.716 20.625 1.00 92.06 159 PRO A C 1
ATOM 1230 O O . PRO A 1 159 ? 2.096 3.649 20.580 1.00 92.06 159 PRO A O 1
ATOM 1233 N N . LEU A 1 160 ? 1.904 5.819 20.007 1.00 90.44 160 LEU A N 1
ATOM 1234 C CA . LEU A 1 160 ? 3.169 5.884 19.284 1.00 90.44 160 LEU A CA 1
ATOM 1235 C C . LEU A 1 160 ? 4.337 5.989 20.277 1.00 90.44 160 LEU A C 1
ATOM 1237 O O . LEU A 1 160 ? 4.194 6.651 21.308 1.00 90.44 160 LEU A O 1
ATOM 1241 N N . PRO A 1 161 ? 5.489 5.362 19.986 1.00 90.12 161 PRO A N 1
ATOM 1242 C CA . PRO A 1 161 ? 6.675 5.510 20.820 1.00 90.12 161 PRO A CA 1
ATOM 1243 C C . PRO A 1 161 ? 7.184 6.961 20.803 1.00 90.12 161 PRO A C 1
ATOM 1245 O O . PRO A 1 161 ? 7.049 7.677 19.810 1.00 90.12 161 PRO A O 1
ATOM 1248 N N . GLU A 1 162 ? 7.780 7.391 21.915 1.00 88.00 162 GLU A N 1
ATOM 1249 C CA . GLU A 1 162 ? 8.315 8.743 22.108 1.00 88.00 162 GLU A CA 1
ATOM 1250 C C . GLU A 1 162 ? 9.835 8.718 22.345 1.00 88.00 162 GLU A C 1
ATOM 1252 O O . GLU A 1 162 ? 10.434 7.678 22.622 1.00 88.00 162 GLU A O 1
ATOM 1257 N N . GLY A 1 163 ? 10.470 9.891 22.285 1.00 88.12 163 GLY A N 1
ATOM 1258 C CA . GLY A 1 163 ? 11.896 10.036 22.577 1.00 88.12 163 GLY A CA 1
ATOM 1259 C C . GLY A 1 163 ? 12.785 9.411 21.500 1.00 88.12 163 GLY A C 1
ATOM 1260 O O . GLY A 1 163 ? 12.620 9.705 20.318 1.00 88.12 163 GLY A O 1
ATOM 1261 N N . GLU A 1 164 ? 13.753 8.595 21.920 1.00 85.69 164 GLU A N 1
ATOM 1262 C CA . GLU A 1 164 ? 14.717 7.929 21.026 1.00 85.69 164 GLU A CA 1
ATOM 1263 C C . GLU A 1 164 ? 14.081 6.816 20.179 1.00 85.69 164 GLU A C 1
ATOM 1265 O O . GLU A 1 164 ? 14.597 6.500 19.114 1.00 85.69 164 GLU A O 1
ATOM 1270 N N . GLU A 1 165 ? 12.936 6.284 20.610 1.00 85.62 165 GLU A N 1
ATOM 1271 C CA . GLU A 1 165 ? 12.185 5.232 19.909 1.00 85.62 165 GLU A CA 1
ATOM 1272 C C . GLU A 1 165 ? 11.101 5.804 18.980 1.00 85.62 165 GLU A C 1
ATOM 1274 O O . GLU A 1 165 ? 10.321 5.056 18.390 1.00 85.62 165 GLU A O 1
ATOM 1279 N N . ALA A 1 166 ? 10.996 7.134 18.884 1.00 88.12 166 ALA A N 1
ATOM 1280 C CA . ALA A 1 166 ? 9.986 7.777 18.058 1.00 88.12 166 ALA A CA 1
ATOM 1281 C C . ALA A 1 166 ? 10.141 7.366 16.590 1.00 88.12 166 ALA A C 1
ATOM 1283 O O . ALA A 1 166 ? 11.222 7.478 16.013 1.00 88.12 166 ALA A O 1
ATOM 1284 N N . LEU A 1 167 ? 9.034 6.934 15.982 1.00 88.00 167 LEU A N 1
ATOM 1285 C CA . LEU A 1 167 ? 9.000 6.608 14.560 1.00 88.00 167 LEU A CA 1
ATOM 1286 C C . LEU A 1 167 ? 9.272 7.864 13.721 1.00 88.00 167 LEU A C 1
ATOM 1288 O O . LEU A 1 167 ? 8.815 8.957 14.056 1.00 88.00 167 LEU A O 1
ATOM 1292 N N . ASP A 1 168 ? 9.969 7.694 12.599 1.00 88.00 168 ASP A N 1
ATOM 1293 C CA . ASP A 1 168 ? 10.303 8.802 11.693 1.00 88.00 168 ASP A CA 1
ATOM 1294 C C . ASP A 1 168 ? 9.109 9.283 10.841 1.00 88.00 168 ASP A C 1
ATOM 1296 O O . ASP A 1 168 ? 9.150 10.377 10.273 1.00 88.00 168 ASP A O 1
ATOM 1300 N N . GLY A 1 169 ? 8.055 8.464 10.739 1.00 89.75 169 GLY A N 1
ATOM 1301 C CA . GLY A 1 169 ? 6.836 8.768 9.991 1.00 89.75 169 GLY A CA 1
ATOM 1302 C C . GLY A 1 169 ? 5.915 9.777 10.682 1.00 89.75 169 GLY A C 1
ATOM 1303 O O . GLY A 1 169 ? 6.106 10.167 11.836 1.00 89.75 169 GLY A O 1
ATOM 1304 N N . ARG A 1 170 ? 4.876 10.210 9.967 1.00 91.00 170 ARG A N 1
ATOM 1305 C CA . ARG A 1 170 ? 3.942 11.258 10.403 1.00 91.00 170 ARG A CA 1
ATOM 1306 C C . ARG A 1 170 ? 2.500 10.926 10.032 1.00 91.00 170 ARG A C 1
ATOM 1308 O O . ARG A 1 170 ? 2.223 10.078 9.194 1.00 91.00 170 ARG A O 1
ATOM 1315 N N . ASN A 1 171 ? 1.566 11.679 10.606 1.00 92.88 171 ASN A N 1
ATOM 1316 C CA . ASN A 1 171 ? 0.140 11.613 10.281 1.00 92.88 171 ASN A CA 1
ATOM 1317 C C . ASN A 1 171 ? -0.215 12.456 9.039 1.00 92.88 171 ASN A C 1
ATOM 1319 O O . ASN A 1 171 ? -1.091 13.319 9.104 1.00 92.88 171 ASN A O 1
ATOM 1323 N N . SER A 1 172 ? 0.476 12.241 7.916 1.00 93.94 172 SER A N 1
ATOM 1324 C CA . SER A 1 172 ? 0.409 13.130 6.745 1.00 93.94 172 SER A CA 1
ATOM 1325 C C . SER A 1 172 ? -0.992 13.256 6.132 1.00 93.94 172 SER A C 1
ATOM 1327 O O . SER A 1 172 ? -1.363 14.355 5.721 1.00 93.94 172 SER A O 1
ATOM 1329 N N . ALA A 1 173 ? -1.806 12.196 6.163 1.00 94.38 173 ALA A N 1
ATOM 1330 C CA . ALA A 1 173 ? -3.197 12.240 5.696 1.00 94.38 173 ALA A CA 1
ATOM 1331 C C . ALA A 1 173 ? -4.197 12.834 6.710 1.00 94.38 173 ALA A C 1
ATOM 1333 O O . ALA A 1 173 ? -5.323 13.161 6.335 1.00 94.38 173 ALA A O 1
ATOM 1334 N N . PHE A 1 174 ? -3.832 12.958 7.991 1.00 94.19 174 PHE A N 1
ATOM 1335 C CA . PHE A 1 174 ? -4.738 13.438 9.050 1.00 94.19 174 PHE A CA 1
ATOM 1336 C C . PHE A 1 174 ? -4.456 14.876 9.485 1.00 94.19 174 PHE A C 1
ATOM 1338 O O . PHE A 1 174 ? -5.329 15.520 10.064 1.00 94.19 174 PHE A O 1
ATOM 1345 N N . ASP A 1 175 ? -3.254 15.383 9.214 1.00 92.56 175 ASP A N 1
ATOM 1346 C CA . ASP A 1 175 ? -2.839 16.737 9.560 1.00 92.56 175 ASP A CA 1
ATOM 1347 C C . ASP A 1 175 ? -1.931 17.307 8.462 1.00 92.56 175 ASP A C 1
ATOM 1349 O O . ASP A 1 175 ? -0.759 16.955 8.329 1.00 92.56 175 ASP A O 1
ATOM 1353 N N . SER A 1 176 ? -2.471 18.241 7.677 1.00 88.81 176 SER A N 1
ATOM 1354 C CA . SER A 1 176 ? -1.736 18.910 6.599 1.00 88.81 176 SER A CA 1
ATOM 1355 C C . SER A 1 176 ? -0.634 19.852 7.100 1.00 88.81 176 SER A C 1
ATOM 1357 O O . SER A 1 176 ? 0.099 20.414 6.290 1.00 88.81 176 SER A O 1
ATOM 1359 N N . THR A 1 177 ? -0.542 20.088 8.411 1.00 90.19 177 THR A N 1
ATOM 1360 C CA . THR A 1 177 ? 0.425 21.002 9.032 1.00 90.19 177 THR A CA 1
ATOM 1361 C C . THR A 1 177 ? 1.633 20.294 9.640 1.00 90.19 177 THR A C 1
ATOM 1363 O O . THR A 1 177 ? 2.538 20.977 10.130 1.00 90.19 177 THR A O 1
ATOM 1366 N N . VAL A 1 178 ? 1.690 18.954 9.588 1.00 87.94 178 VAL A N 1
ATOM 1367 C CA . VAL A 1 178 ? 2.856 18.218 10.097 1.00 87.94 178 VAL A CA 1
ATOM 1368 C C . VAL A 1 178 ? 4.135 18.673 9.382 1.00 87.94 178 VAL A C 1
ATOM 1370 O O . VAL A 1 178 ? 4.130 18.832 8.158 1.00 87.94 178 VAL A O 1
ATOM 1373 N N . PRO A 1 179 ? 5.247 18.879 10.113 1.00 84.31 179 PRO A N 1
ATOM 1374 C CA . PRO A 1 179 ? 6.532 19.193 9.496 1.00 84.31 179 PRO A CA 1
ATOM 1375 C C . PRO A 1 179 ? 6.972 18.111 8.496 1.00 84.31 179 PRO A C 1
ATOM 1377 O O . PRO A 1 179 ? 6.504 16.976 8.598 1.00 84.31 179 PRO A O 1
ATOM 1380 N N . PRO A 1 180 ? 7.896 18.413 7.565 1.00 79.69 180 PRO A N 1
ATOM 1381 C CA . PRO A 1 180 ? 8.523 17.408 6.706 1.00 79.69 180 PRO A CA 1
ATOM 1382 C C . PRO A 1 180 ? 9.076 16.220 7.503 1.00 79.69 180 PRO A C 1
ATOM 1384 O O . PRO A 1 180 ? 9.509 16.386 8.648 1.00 79.69 180 PRO A O 1
ATOM 1387 N N . ALA A 1 181 ? 9.063 15.029 6.898 1.00 77.69 181 ALA A N 1
ATOM 1388 C CA . ALA A 1 181 ? 9.651 13.841 7.504 1.00 77.69 181 ALA A CA 1
ATOM 1389 C C . ALA A 1 181 ? 11.130 14.082 7.814 1.00 77.69 181 ALA A C 1
ATOM 1391 O O . ALA A 1 181 ? 11.811 14.856 7.133 1.00 77.69 181 ALA A O 1
ATOM 1392 N N . ARG A 1 182 ? 11.633 13.424 8.861 1.00 71.56 182 ARG A N 1
ATOM 1393 C CA . ARG A 1 182 ? 13.061 13.486 9.158 1.00 71.56 182 ARG A CA 1
ATOM 1394 C C . ARG A 1 182 ? 13.816 12.832 8.012 1.00 71.56 182 ARG A C 1
ATOM 1396 O O . ARG A 1 182 ? 13.612 11.661 7.713 1.00 71.56 182 ARG A O 1
ATOM 1403 N N . GLU A 1 183 ? 14.710 13.592 7.398 1.00 68.88 183 GLU A N 1
ATOM 1404 C CA . GLU A 1 183 ? 15.692 13.018 6.492 1.00 68.88 183 GLU A CA 1
ATOM 1405 C C . GLU A 1 183 ? 16.659 12.169 7.323 1.00 68.88 183 GLU A C 1
ATOM 1407 O O . GLU A 1 183 ? 17.266 12.701 8.263 1.00 68.88 183 GLU A O 1
ATOM 1412 N N . PRO A 1 184 ? 16.824 10.869 7.026 1.00 63.62 184 PRO A N 1
ATOM 1413 C CA . PRO A 1 184 ? 17.767 10.040 7.752 1.00 63.62 184 PRO A CA 1
ATOM 1414 C C . PRO A 1 184 ? 19.174 10.613 7.577 1.00 63.62 184 PRO A C 1
ATOM 1416 O O . PRO A 1 184 ? 19.780 10.557 6.503 1.00 63.62 184 PRO A O 1
ATOM 1419 N N . THR A 1 185 ? 19.731 11.162 8.655 1.00 57.59 185 THR A N 1
ATOM 1420 C CA . THR A 1 185 ? 21.112 11.640 8.691 1.00 57.59 185 THR A CA 1
ATOM 1421 C C . THR A 1 185 ? 22.038 10.443 8.875 1.00 57.59 185 THR A C 1
ATOM 1423 O O . THR A 1 185 ? 22.630 10.241 9.936 1.00 57.59 185 THR A O 1
ATOM 1426 N N . CYS A 1 186 ? 22.162 9.598 7.852 1.00 57.81 186 CYS A N 1
ATOM 1427 C CA . CYS A 1 186 ? 23.218 8.591 7.827 1.00 57.81 186 CYS A CA 1
ATOM 1428 C C . CYS A 1 186 ? 24.573 9.296 7.647 1.00 57.81 186 CYS A C 1
ATOM 1430 O O . CYS A 1 186 ? 25.088 9.419 6.540 1.00 57.81 186 CYS A O 1
ATOM 1432 N N . GLU A 1 187 ? 25.175 9.755 8.748 1.00 53.25 187 GLU A N 1
ATOM 1433 C CA . GLU A 1 187 ? 26.532 10.327 8.754 1.00 53.25 187 GLU A CA 1
ATOM 1434 C C . GLU A 1 187 ? 27.611 9.283 8.415 1.00 53.25 187 GLU A C 1
ATOM 1436 O O . GLU A 1 187 ? 28.731 9.627 8.033 1.00 53.25 187 GLU A O 1
ATOM 1441 N N . LYS A 1 188 ? 27.284 7.990 8.536 1.00 47.91 188 LYS A N 1
ATOM 1442 C CA . LYS A 1 188 ? 28.164 6.889 8.142 1.00 47.91 188 LYS A CA 1
ATOM 1443 C C . LYS A 1 188 ? 27.721 6.355 6.780 1.00 47.91 188 LYS A C 1
ATOM 1445 O O . LYS A 1 188 ? 26.555 5.991 6.640 1.00 47.91 188 LYS A O 1
ATOM 1450 N N . PRO A 1 189 ? 28.620 6.276 5.783 1.00 41.88 189 PRO A N 1
ATOM 1451 C CA . PRO A 1 189 ? 28.266 5.700 4.498 1.00 41.88 189 PRO A CA 1
ATOM 1452 C C . PRO A 1 189 ? 27.815 4.252 4.698 1.00 41.88 189 PRO A C 1
ATOM 1454 O O . PRO A 1 189 ? 28.508 3.462 5.343 1.00 41.88 189 PRO A O 1
ATOM 1457 N N . ILE A 1 190 ? 26.677 3.901 4.098 1.00 47.62 190 ILE A N 1
ATOM 1458 C CA . ILE A 1 190 ? 26.351 2.512 3.777 1.00 47.62 190 ILE A CA 1
ATOM 1459 C C . ILE A 1 190 ? 27.552 1.993 2.975 1.00 47.62 190 ILE A C 1
ATOM 1461 O O . ILE A 1 190 ? 27.972 2.635 2.010 1.00 47.62 190 ILE A O 1
ATOM 1465 N N . PHE A 1 191 ? 28.190 0.917 3.439 1.00 36.66 191 PHE A N 1
ATOM 1466 C CA . PHE A 1 191 ? 29.425 0.387 2.862 1.00 36.66 191 PHE A CA 1
ATOM 1467 C C . PHE A 1 191 ? 29.328 0.280 1.328 1.00 36.66 191 PHE A C 1
ATOM 1469 O O . PHE A 1 191 ? 28.642 -0.589 0.798 1.00 36.66 191 PHE A O 1
ATOM 1476 N N . TYR A 1 192 ? 30.060 1.127 0.598 1.00 37.28 192 TYR A N 1
ATOM 1477 C CA . TYR A 1 192 ? 30.299 0.909 -0.825 1.00 37.28 192 TYR A CA 1
ATOM 1478 C C . TYR A 1 192 ? 31.302 -0.240 -0.959 1.00 37.28 192 TYR A C 1
ATOM 1480 O O . TYR A 1 192 ? 32.507 -0.040 -0.784 1.00 37.28 192 TYR A O 1
ATOM 1488 N N . TYR A 1 193 ? 30.840 -1.444 -1.300 1.00 31.08 193 TYR A N 1
ATOM 1489 C CA . TYR A 1 193 ? 31.741 -2.462 -1.838 1.00 31.08 193 TYR A CA 1
ATOM 1490 C C . TYR A 1 193 ? 32.252 -1.978 -3.203 1.00 31.08 193 TYR A C 1
ATOM 1492 O O . TYR A 1 193 ? 31.597 -2.128 -4.232 1.00 31.08 193 TYR A O 1
ATOM 1500 N N . ARG A 1 194 ? 33.449 -1.378 -3.235 1.00 30.70 194 ARG A N 1
ATOM 1501 C CA . ARG A 1 194 ? 34.213 -1.242 -4.483 1.00 30.70 194 ARG A CA 1
ATOM 1502 C C . ARG A 1 194 ? 34.697 -2.628 -4.890 1.00 30.70 194 ARG A C 1
ATOM 1504 O O . ARG A 1 194 ? 35.715 -3.105 -4.390 1.00 30.70 194 ARG A O 1
ATOM 1511 N N . VAL A 1 195 ? 33.995 -3.260 -5.822 1.00 33.72 195 VAL A N 1
ATOM 1512 C CA . VAL A 1 195 ? 34.466 -4.495 -6.453 1.00 33.72 195 VAL A CA 1
ATOM 1513 C C . VAL A 1 195 ? 35.530 -4.129 -7.493 1.00 33.72 195 VAL A C 1
ATOM 1515 O O . VAL A 1 195 ? 35.236 -3.858 -8.653 1.00 33.72 195 VAL A O 1
ATOM 1518 N N . ASN A 1 196 ? 36.791 -4.072 -7.067 1.00 37.62 196 ASN A N 1
ATOM 1519 C CA . ASN A 1 196 ? 37.943 -3.959 -7.962 1.00 37.62 196 ASN A CA 1
ATOM 1520 C C . ASN A 1 196 ? 38.442 -5.362 -8.348 1.00 37.62 196 ASN A C 1
ATOM 1522 O O . ASN A 1 196 ? 39.497 -5.760 -7.869 1.00 37.62 196 ASN A O 1
ATOM 1526 N N . LEU A 1 197 ? 37.711 -6.111 -9.183 1.00 33.09 197 LEU A N 1
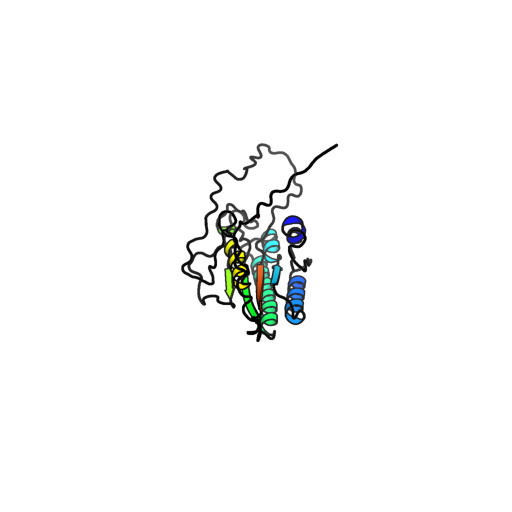ATOM 1527 C CA . LEU A 1 197 ? 38.304 -7.057 -10.145 1.00 33.09 197 LEU A CA 1
ATOM 1528 C C . LEU A 1 197 ? 37.229 -7.689 -11.041 1.00 33.09 197 LEU A C 1
ATOM 1530 O O . LEU A 1 197 ? 36.321 -8.364 -10.570 1.00 33.09 197 LEU A O 1
ATOM 1534 N N . MET A 1 198 ? 37.388 -7.511 -12.350 1.00 40.22 198 MET A N 1
ATOM 1535 C CA . MET A 1 198 ? 36.731 -8.308 -13.382 1.00 40.22 198 MET A CA 1
ATOM 1536 C C . MET A 1 198 ? 37.184 -9.773 -13.274 1.00 40.22 198 MET A C 1
ATOM 1538 O O . MET A 1 198 ? 38.293 -10.087 -13.700 1.00 40.22 198 MET A O 1
ATOM 1542 N N . ALA A 1 199 ? 36.340 -10.662 -12.742 1.00 30.11 199 ALA A N 1
ATOM 1543 C CA . ALA A 1 199 ? 36.381 -12.099 -13.032 1.00 30.11 199 ALA A CA 1
ATOM 1544 C C . ALA A 1 199 ? 35.066 -12.791 -12.620 1.00 30.11 199 ALA A C 1
ATOM 1546 O O . ALA A 1 199 ? 34.818 -13.030 -11.446 1.00 30.11 199 ALA A O 1
ATOM 1547 N N . ALA A 1 200 ? 34.245 -13.090 -13.629 1.00 32.44 200 ALA A N 1
ATOM 1548 C CA . ALA A 1 200 ? 33.312 -14.214 -13.734 1.00 32.44 200 ALA A CA 1
ATOM 1549 C C . ALA A 1 200 ? 32.713 -14.814 -12.441 1.00 32.44 200 ALA A C 1
ATOM 1551 O O . ALA A 1 200 ? 33.240 -15.772 -11.880 1.00 32.44 200 ALA A O 1
ATOM 1552 N N . LEU A 1 201 ? 31.507 -14.356 -12.105 1.00 26.27 201 LEU A N 1
ATOM 1553 C CA . LEU A 1 201 ? 30.431 -15.195 -11.575 1.00 26.27 201 LEU A CA 1
ATOM 1554 C C . LEU A 1 201 ? 29.106 -14.586 -12.048 1.00 26.27 201 LEU A C 1
ATOM 1556 O O . LEU A 1 201 ? 28.481 -13.767 -11.386 1.00 26.27 201 LEU A O 1
ATOM 1560 N N . VAL A 1 202 ? 28.723 -14.951 -13.273 1.00 33.88 202 VAL A N 1
ATOM 1561 C CA . VAL A 1 202 ? 27.327 -14.889 -13.711 1.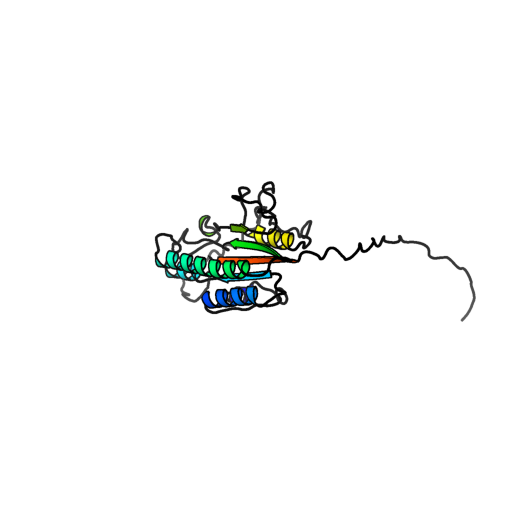00 33.88 202 VAL A CA 1
ATOM 1562 C C . VAL A 1 202 ? 26.626 -15.985 -12.914 1.00 33.88 202 VAL A C 1
ATOM 1564 O O . VAL A 1 202 ? 26.740 -17.162 -13.245 1.00 33.88 202 VAL A O 1
ATOM 1567 N N . GLY A 1 203 ? 26.031 -15.612 -11.789 1.00 25.84 203 GLY A N 1
ATOM 1568 C CA . GLY A 1 203 ? 25.430 -16.550 -10.851 1.00 25.84 203 GLY A CA 1
ATOM 1569 C C . GLY A 1 203 ? 24.668 -15.793 -9.779 1.00 25.84 203 GLY A C 1
ATOM 1570 O O . GLY A 1 203 ? 25.262 -15.354 -8.804 1.00 25.84 203 GLY A O 1
ATOM 1571 N N . THR A 1 204 ? 23.372 -15.617 -10.034 1.00 30.41 204 THR A N 1
ATOM 1572 C CA . THR A 1 204 ? 22.307 -15.523 -9.027 1.00 30.41 204 THR A CA 1
ATOM 1573 C C . THR A 1 204 ? 22.644 -14.678 -7.796 1.00 30.41 204 THR A C 1
ATOM 1575 O O . THR A 1 204 ? 22.934 -15.191 -6.721 1.00 30.41 204 THR A O 1
ATOM 1578 N N . CYS A 1 205 ? 22.561 -13.359 -7.944 1.00 25.25 205 CYS A N 1
ATOM 1579 C CA . CYS A 1 205 ? 22.345 -12.478 -6.805 1.00 25.25 205 CYS A CA 1
ATOM 1580 C C . CYS A 1 205 ? 21.122 -11.627 -7.137 1.00 25.25 205 CYS A C 1
ATOM 1582 O O . CYS A 1 205 ? 21.222 -10.661 -7.894 1.00 25.25 205 CYS A O 1
ATOM 1584 N N . CYS A 1 206 ? 19.964 -12.084 -6.654 1.00 31.42 206 CYS A N 1
ATOM 1585 C CA . CYS A 1 206 ? 18.722 -11.329 -6.611 1.00 31.42 206 CYS A CA 1
ATOM 1586 C C . CYS A 1 206 ? 18.989 -9.980 -5.938 1.00 31.42 206 CYS A C 1
ATOM 1588 O O . CYS A 1 206 ? 19.170 -9.898 -4.729 1.00 31.42 206 CYS A O 1
ATOM 1590 N N . LEU A 1 207 ? 19.029 -8.937 -6.755 1.00 27.61 207 LEU A N 1
ATOM 1591 C CA . LEU A 1 207 ? 18.749 -7.558 -6.373 1.00 27.61 207 LEU A CA 1
ATOM 1592 C C . LEU A 1 207 ? 17.541 -7.126 -7.216 1.00 27.61 207 LEU A C 1
ATOM 1594 O O . LEU A 1 207 ? 17.600 -6.153 -7.959 1.00 27.61 207 LEU A O 1
ATOM 1598 N N . SER A 1 208 ? 16.491 -7.946 -7.174 1.00 31.44 208 SER A N 1
ATOM 1599 C CA . SER A 1 208 ? 15.130 -7.429 -7.282 1.00 31.44 208 SER A CA 1
ATOM 1600 C C . SER A 1 208 ? 14.818 -6.726 -5.968 1.00 31.44 208 SER A C 1
ATOM 1602 O O . SER A 1 208 ? 15.536 -6.949 -4.989 1.00 31.44 208 SER A O 1
ATOM 1604 N N . ILE A 1 209 ? 13.780 -5.905 -5.946 1.00 35.47 209 ILE A N 1
ATOM 1605 C CA . ILE A 1 209 ? 12.729 -5.846 -4.919 1.00 35.47 209 ILE A CA 1
ATOM 1606 C C . ILE A 1 209 ? 12.096 -4.468 -4.998 1.00 35.47 209 ILE A C 1
ATOM 1608 O O . ILE A 1 209 ? 12.573 -3.546 -4.324 1.00 35.47 209 ILE A O 1
ATOM 1612 N N . CYS A 1 210 ? 11.056 -4.456 -5.849 1.00 39.44 210 CYS A N 1
ATOM 1613 C CA . CYS A 1 210 ? 9.656 -4.086 -5.607 1.00 39.44 210 CYS A CA 1
ATOM 1614 C C . CYS A 1 210 ? 9.107 -2.682 -5.959 1.00 39.44 210 CYS A C 1
ATOM 1616 O O . CYS A 1 210 ? 8.993 -1.773 -5.145 1.00 39.44 210 CYS A O 1
ATOM 1618 N N . ALA A 1 211 ? 8.619 -2.529 -7.195 1.00 41.69 211 ALA A N 1
ATOM 1619 C CA . ALA A 1 211 ? 7.487 -1.665 -7.507 1.00 41.69 211 ALA A CA 1
ATOM 1620 C C . ALA A 1 211 ? 6.225 -2.494 -7.248 1.00 41.69 211 ALA A C 1
ATOM 1622 O O . ALA A 1 211 ? 5.519 -2.892 -8.179 1.00 41.69 211 ALA A O 1
ATOM 1623 N N . SER A 1 212 ? 6.008 -2.858 -5.983 1.00 54.75 212 SER A N 1
ATOM 1624 C CA . SER A 1 212 ? 4.846 -3.642 -5.580 1.00 54.75 212 SER A CA 1
ATOM 1625 C C . SER A 1 212 ? 3.649 -2.721 -5.365 1.00 54.75 212 SER A C 1
ATOM 1627 O O . SER A 1 212 ? 3.793 -1.585 -4.924 1.00 54.75 212 SER A O 1
ATOM 1629 N N . VAL A 1 213 ? 2.436 -3.186 -5.666 1.00 58.34 213 VAL A N 1
ATOM 1630 C CA . VAL A 1 213 ? 1.242 -2.483 -5.179 1.00 58.34 213 VAL A CA 1
ATOM 1631 C C . VAL A 1 213 ? 0.976 -2.988 -3.771 1.00 58.34 213 VAL A C 1
ATOM 1633 O O . VAL A 1 213 ? 0.638 -4.156 -3.563 1.00 58.34 213 VAL A O 1
ATOM 1636 N N . ILE A 1 214 ? 1.140 -2.091 -2.803 1.00 67.50 214 ILE A N 1
ATOM 1637 C CA . ILE A 1 214 ? 0.878 -2.340 -1.392 1.00 67.50 214 ILE A CA 1
ATOM 1638 C C . ILE A 1 214 ? -0.468 -1.720 -1.049 1.00 67.50 214 ILE A C 1
ATOM 1640 O O . ILE A 1 214 ? -0.658 -0.504 -1.113 1.00 67.50 214 ILE A O 1
ATOM 1644 N N . PHE A 1 215 ? -1.400 -2.576 -0.655 1.00 60.41 215 PHE A N 1
ATOM 1645 C CA . PHE A 1 215 ? -2.724 -2.199 -0.198 1.00 60.41 215 PHE A CA 1
ATOM 1646 C C . PHE A 1 215 ? -2.869 -2.577 1.274 1.00 60.41 215 PHE A C 1
ATOM 1648 O O . PHE A 1 215 ? -2.708 -3.734 1.668 1.00 60.41 215 PHE A O 1
ATOM 1655 N N . ILE A 1 216 ? -3.147 -1.580 2.108 1.00 73.44 216 ILE A N 1
ATOM 1656 C CA . ILE A 1 216 ? -3.258 -1.736 3.556 1.00 73.44 216 ILE A CA 1
ATOM 1657 C C . ILE A 1 216 ? -4.606 -1.191 3.983 1.00 73.44 216 ILE A C 1
ATOM 1659 O O . ILE A 1 216 ? -4.906 -0.012 3.795 1.00 73.44 216 ILE A O 1
ATOM 1663 N N . THR A 1 217 ? -5.403 -2.045 4.612 1.00 61.16 217 THR A N 1
ATOM 1664 C CA . THR A 1 217 ? -6.649 -1.636 5.259 1.00 61.16 217 THR A CA 1
ATOM 1665 C C . THR A 1 217 ? -6.559 -1.857 6.747 1.00 61.16 217 THR A C 1
ATOM 1667 O O . THR A 1 217 ? -6.153 -2.926 7.207 1.00 61.16 217 THR A O 1
ATOM 1670 N N . VAL A 1 218 ? -6.966 -0.839 7.490 1.00 75.38 218 VAL A N 1
ATOM 1671 C CA . VAL A 1 218 ? -6.873 -0.795 8.941 1.00 75.38 218 VAL A CA 1
ATOM 1672 C C . VAL A 1 218 ? -8.248 -0.447 9.490 1.00 75.38 218 VAL A C 1
ATOM 1674 O O . VAL A 1 218 ? -8.802 0.613 9.189 1.00 75.38 218 VAL A O 1
ATOM 1677 N N . ARG A 1 219 ? -8.822 -1.344 10.283 1.00 76.00 219 ARG A N 1
ATOM 1678 C CA . ARG A 1 219 ? -10.133 -1.178 10.901 1.00 76.00 219 ARG A CA 1
ATOM 1679 C C . ARG A 1 219 ? -9.987 -0.696 12.333 1.00 76.00 219 ARG A C 1
ATOM 1681 O O . ARG A 1 219 ? -9.375 -1.356 13.164 1.00 76.00 219 ARG A O 1
ATOM 1688 N N . LEU A 1 220 ? -10.694 0.379 12.653 1.00 67.44 220 LEU A N 1
ATOM 1689 C CA . LEU A 1 220 ? -10.998 0.749 14.026 1.00 67.44 220 LEU A CA 1
ATOM 1690 C C . LEU A 1 220 ? -12.428 0.303 14.356 1.00 67.44 220 LEU A C 1
ATOM 1692 O O . LEU A 1 220 ? -13.390 0.718 13.699 1.00 67.44 220 LEU A O 1
ATOM 1696 N N . ARG A 1 221 ? -12.596 -0.539 15.381 1.00 69.12 221 ARG A N 1
ATOM 1697 C CA . ARG A 1 221 ? -13.929 -0.856 15.921 1.00 69.12 221 ARG A CA 1
ATOM 1698 C C . ARG A 1 221 ? -14.445 0.366 16.681 1.00 69.12 221 ARG A C 1
ATOM 1700 O O . ARG A 1 221 ? -13.758 0.867 17.569 1.00 69.12 221 ARG A O 1
ATOM 1707 N N . LYS A 1 222 ? -15.678 0.817 16.422 1.00 60.34 222 LYS A N 1
ATOM 1708 C CA . LYS A 1 222 ? -16.305 1.832 17.287 1.00 60.34 222 LYS A CA 1
ATOM 1709 C C . LYS A 1 222 ? -16.414 1.262 18.700 1.00 60.34 222 LYS A C 1
ATOM 1711 O O . LYS A 1 222 ? -17.157 0.307 18.931 1.00 60.34 222 LYS A O 1
ATOM 1716 N N . GLN A 1 223 ? -15.685 1.838 19.659 1.00 52.22 223 GLN A N 1
ATOM 1717 C CA . GLN A 1 223 ? -15.847 1.482 21.066 1.00 52.22 223 GLN A CA 1
ATOM 1718 C C . GLN A 1 223 ? -17.323 1.631 21.440 1.00 52.22 223 GLN A C 1
ATOM 1720 O O . GLN A 1 223 ? -17.921 2.703 21.314 1.00 52.22 223 GLN A O 1
ATOM 1725 N N . ARG A 1 224 ? -17.928 0.538 21.908 1.00 40.97 224 ARG A N 1
ATOM 1726 C CA . ARG A 1 224 ? -19.273 0.552 22.474 1.00 40.97 224 ARG A CA 1
ATOM 1727 C C . ARG A 1 224 ? -19.235 1.514 23.662 1.00 40.97 224 ARG A C 1
ATOM 1729 O O . ARG A 1 224 ? -18.634 1.194 24.684 1.00 40.97 224 ARG A O 1
ATOM 1736 N N . GLN A 1 225 ? -19.829 2.697 23.509 1.00 38.09 225 GLN A N 1
ATOM 1737 C CA . GLN A 1 225 ? -19.972 3.708 24.559 1.00 38.09 225 GLN A CA 1
ATOM 1738 C C . GLN A 1 225 ? -20.603 3.036 25.795 1.00 38.09 225 GLN A C 1
ATOM 1740 O O . GLN A 1 225 ? -21.811 2.816 25.844 1.00 38.09 225 GLN A O 1
ATOM 1745 N N . GLY A 1 226 ? -19.782 2.579 26.747 1.00 39.50 226 GLY A N 1
ATOM 1746 C CA . GLY A 1 226 ? -20.287 1.686 27.793 1.00 39.50 226 GLY A CA 1
ATOM 1747 C C . GLY A 1 226 ? -19.274 0.761 28.461 1.00 39.50 226 GLY A C 1
ATOM 1748 O O . GLY A 1 226 ? -19.602 -0.390 28.735 1.00 39.50 226 GLY A O 1
ATOM 1749 N N . ARG A 1 227 ? -18.074 1.240 28.795 1.00 37.97 227 ARG A N 1
ATOM 1750 C CA . ARG A 1 227 ? -17.306 0.678 29.914 1.00 37.97 227 ARG A CA 1
ATOM 1751 C C . ARG A 1 227 ? -16.685 1.834 30.688 1.00 37.97 227 ARG A C 1
ATOM 1753 O O . ARG A 1 227 ? -15.875 2.586 30.165 1.00 37.97 227 ARG A O 1
ATOM 1760 N N . GLY A 1 228 ? -17.214 2.051 31.891 1.00 33.22 228 GLY A N 1
ATOM 1761 C CA . GLY A 1 228 ? -16.921 3.210 32.724 1.00 33.22 228 GLY A CA 1
ATOM 1762 C C . GLY A 1 228 ? -15.436 3.355 33.042 1.00 33.22 228 GLY A C 1
ATOM 1763 O O . GLY A 1 228 ? -14.714 2.365 33.133 1.00 33.22 228 GLY A O 1
ATOM 1764 N N . LYS A 1 229 ? -15.031 4.615 33.237 1.00 34.16 229 LYS A N 1
ATOM 1765 C CA . LYS A 1 229 ? -13.757 5.048 33.819 1.00 34.16 229 LYS A CA 1
ATOM 1766 C C . LYS A 1 229 ? -13.222 4.020 34.824 1.00 34.16 229 LYS A C 1
ATOM 1768 O O . LYS A 1 229 ? -13.759 3.905 35.925 1.00 34.16 229 LYS A O 1
ATOM 1773 N N . LEU A 1 230 ? -12.139 3.331 34.475 1.00 36.34 230 LEU A N 1
ATOM 1774 C CA . LEU A 1 230 ? -11.243 2.785 35.486 1.00 36.34 230 LEU A CA 1
ATOM 1775 C C . LEU A 1 230 ? -10.563 3.989 36.142 1.00 36.34 230 LEU A C 1
ATOM 1777 O O . LEU A 1 230 ? -9.804 4.720 35.509 1.00 36.34 230 LEU A O 1
ATOM 1781 N N . GLY A 1 231 ? -10.978 4.263 37.379 1.00 30.31 231 GLY A N 1
ATOM 1782 C CA . GLY A 1 231 ? -10.439 5.330 38.207 1.00 30.31 231 GLY A CA 1
ATOM 1783 C C . GLY A 1 231 ? -8.935 5.170 38.387 1.00 30.31 231 GLY A C 1
ATOM 1784 O O . GLY A 1 231 ? -8.430 4.054 38.497 1.00 30.31 231 GLY A O 1
ATOM 1785 N N . GLY A 1 232 ? -8.241 6.307 38.396 1.00 30.27 232 GLY A N 1
ATOM 1786 C CA . GLY A 1 232 ? -6.800 6.371 38.567 1.00 30.27 232 GLY A CA 1
ATOM 1787 C C . GLY A 1 232 ? -6.349 5.630 39.821 1.00 30.27 232 GLY A C 1
ATOM 1788 O O . GLY A 1 232 ? -6.823 5.898 40.924 1.00 30.27 232 GLY A O 1
ATOM 1789 N N . MET A 1 233 ? -5.405 4.713 39.641 1.00 30.73 233 MET A N 1
ATOM 1790 C CA . MET A 1 233 ? -4.573 4.237 40.732 1.00 30.73 233 MET A CA 1
ATOM 1791 C C . MET A 1 233 ? -3.486 5.284 40.964 1.00 30.73 233 MET A C 1
ATOM 1793 O O . MET A 1 233 ? -2.483 5.342 40.261 1.00 30.73 233 MET A O 1
ATOM 1797 N N . SER A 1 234 ? -3.731 6.152 41.940 1.00 31.78 234 SER A N 1
ATOM 1798 C CA . SER A 1 234 ? -2.695 6.957 42.571 1.00 31.78 234 SER A CA 1
ATOM 1799 C C . SER A 1 234 ? -1.711 6.034 43.291 1.00 31.78 234 SER A C 1
ATOM 1801 O O . SER A 1 234 ? -2.121 5.253 44.153 1.00 31.78 234 SER A O 1
ATOM 1803 N N . HIS A 1 235 ? -0.427 6.151 42.960 1.00 30.69 235 HIS A N 1
ATOM 1804 C CA . HIS A 1 235 ? 0.676 5.621 43.757 1.00 30.69 235 HIS A CA 1
ATOM 1805 C C . HIS A 1 235 ? 0.569 6.096 45.218 1.00 30.69 235 HIS A C 1
ATOM 1807 O O . HIS A 1 235 ? 0.450 7.304 45.440 1.00 30.69 235 HIS A O 1
ATOM 1813 N N . PRO A 1 236 ? 0.643 5.208 46.224 1.00 33.28 236 PRO A N 1
ATOM 1814 C CA . PRO A 1 236 ? 0.967 5.621 47.575 1.00 33.28 236 PRO A CA 1
ATOM 1815 C C . PRO A 1 236 ? 2.489 5.691 47.744 1.00 33.28 236 PRO A C 1
ATOM 1817 O O . PRO A 1 236 ? 3.207 4.736 47.451 1.00 33.28 236 PRO A O 1
ATOM 1820 N N . ASN A 1 237 ? 2.929 6.861 48.203 1.00 30.53 237 ASN A N 1
ATOM 1821 C CA . ASN A 1 237 ? 4.278 7.181 48.654 1.00 30.53 237 ASN A CA 1
ATOM 1822 C C . ASN A 1 237 ? 4.815 6.194 49.700 1.00 30.53 237 ASN A C 1
ATOM 1824 O O . A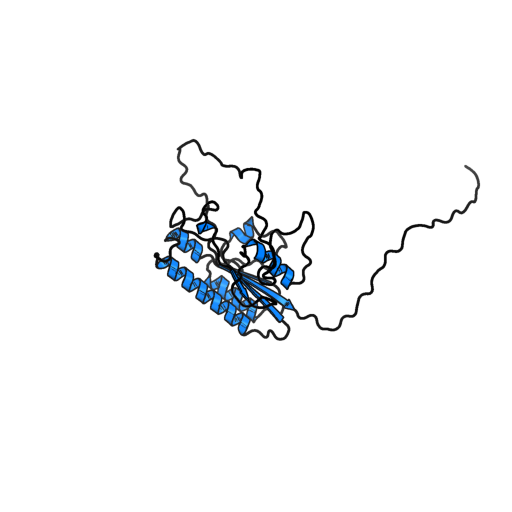SN A 1 237 ? 4.062 5.602 50.475 1.00 30.53 237 ASN A O 1
ATOM 1828 N N . GLU A 1 238 ? 6.142 6.115 49.717 1.00 34.09 238 GLU A N 1
ATOM 1829 C CA . GLU A 1 238 ? 6.984 5.479 50.722 1.00 34.09 238 GLU A CA 1
ATOM 1830 C C . GLU A 1 238 ? 6.784 6.045 52.145 1.00 34.09 238 GLU A C 1
ATOM 1832 O O . GLU A 1 238 ? 6.280 7.152 52.341 1.00 34.09 238 GLU A O 1
ATOM 1837 N N . ASP A 1 239 ? 7.275 5.242 53.096 1.00 32.16 239 ASP A N 1
ATOM 1838 C CA . ASP A 1 239 ? 7.543 5.491 54.517 1.00 32.16 239 ASP A CA 1
ATOM 1839 C C . ASP A 1 239 ? 6.389 5.346 55.520 1.00 32.16 239 ASP A C 1
ATOM 1841 O O . ASP A 1 239 ? 5.537 6.214 55.650 1.00 32.16 239 ASP A O 1
ATOM 1845 N N . VAL A 1 240 ? 6.426 4.252 56.301 1.00 32.75 240 VAL A N 1
ATOM 1846 C CA . VAL A 1 240 ? 6.688 4.247 57.762 1.00 32.75 240 VAL A CA 1
ATOM 1847 C C . VAL A 1 240 ? 6.941 2.793 58.207 1.00 32.75 240 VAL A C 1
ATOM 1849 O O . VAL A 1 240 ? 6.024 1.975 58.249 1.00 32.75 240 VAL A O 1
ATOM 1852 N N . ILE A 1 241 ? 8.179 2.472 58.596 1.00 34.03 241 ILE A N 1
ATOM 1853 C CA . ILE A 1 241 ? 8.504 1.288 59.412 1.00 34.03 241 ILE A CA 1
ATOM 1854 C C . ILE A 1 241 ? 8.423 1.723 60.885 1.00 34.03 241 ILE A C 1
ATOM 1856 O O . ILE A 1 241 ? 9.148 2.647 61.262 1.00 34.03 241 ILE A O 1
ATOM 1860 N N . PRO A 1 242 ? 7.594 1.104 61.746 1.00 34.25 242 PRO A N 1
ATOM 1861 C CA . PRO A 1 242 ? 7.633 1.387 63.173 1.00 34.25 242 PRO A CA 1
ATOM 1862 C C . PRO A 1 242 ? 8.815 0.665 63.823 1.00 34.25 242 PRO A C 1
ATOM 1864 O O . PRO A 1 242 ? 8.992 -0.543 63.664 1.00 34.25 242 PRO A O 1
ATOM 1867 N N . ALA A 1 243 ? 9.594 1.418 64.595 1.00 31.31 243 ALA A N 1
ATOM 1868 C CA . ALA A 1 243 ? 10.512 0.877 65.580 1.00 31.31 243 ALA A CA 1
ATOM 1869 C C . ALA A 1 243 ? 9.723 0.171 66.694 1.00 31.31 243 ALA A C 1
ATOM 1871 O O . ALA A 1 243 ? 8.827 0.777 67.282 1.00 31.31 243 ALA A O 1
ATOM 1872 N N . ASP A 1 244 ? 10.109 -1.060 67.025 1.00 33.59 244 ASP A N 1
ATOM 1873 C CA . ASP A 1 244 ? 9.873 -1.609 68.356 1.00 33.59 244 ASP A CA 1
ATOM 1874 C C . ASP A 1 244 ? 11.157 -2.243 68.900 1.00 33.59 244 ASP A C 1
ATOM 1876 O O . ASP A 1 244 ? 11.969 -2.829 68.179 1.00 33.59 244 ASP A O 1
ATOM 1880 N N . VAL A 1 245 ? 11.360 -2.017 70.188 1.00 35.09 245 VAL A N 1
ATOM 1881 C CA . VAL A 1 245 ? 12.595 -2.142 70.951 1.00 35.09 245 VAL A CA 1
ATOM 1882 C C . VAL A 1 245 ? 12.322 -3.197 72.019 1.00 35.09 245 VAL A C 1
ATOM 1884 O O . VAL A 1 245 ? 11.410 -3.011 72.817 1.00 35.09 245 VAL A O 1
ATOM 1887 N N . GLY A 1 246 ? 13.084 -4.297 72.088 1.00 29.30 246 GLY A N 1
ATOM 1888 C CA . GLY A 1 246 ? 12.741 -5.335 73.076 1.00 29.30 246 GLY A CA 1
ATOM 1889 C C . GLY A 1 246 ? 13.623 -6.581 73.183 1.00 29.30 246 GLY A C 1
ATOM 1890 O O . GLY A 1 246 ? 13.124 -7.687 73.066 1.00 29.30 246 GLY A O 1
ATOM 1891 N N . ASN A 1 247 ? 14.922 -6.379 73.405 1.00 33.00 247 ASN A N 1
ATOM 1892 C CA . ASN A 1 247 ? 15.891 -7.184 74.177 1.00 33.00 247 ASN A CA 1
ATOM 1893 C C . ASN A 1 247 ? 15.489 -8.584 74.748 1.00 33.00 247 ASN A C 1
ATOM 1895 O O . ASN A 1 247 ? 14.567 -8.666 75.556 1.00 33.00 247 ASN A O 1
ATOM 1899 N N . SER A 1 248 ? 16.288 -9.644 74.501 1.00 32.94 248 SER A N 1
ATOM 1900 C CA . SER A 1 248 ? 17.013 -10.431 75.544 1.00 32.94 248 SER A CA 1
ATOM 1901 C C . SER A 1 248 ? 17.626 -11.781 75.074 1.00 32.94 248 SER A C 1
ATOM 1903 O O . SER A 1 248 ? 16.942 -12.642 74.545 1.00 32.94 248 SER A O 1
ATOM 1905 N N . HIS A 1 249 ? 18.935 -11.911 75.354 1.00 31.56 249 HIS A N 1
ATOM 1906 C CA . HIS A 1 249 ? 19.737 -13.056 75.850 1.00 31.56 249 HIS A CA 1
ATOM 1907 C C . HIS A 1 249 ? 19.842 -14.447 75.168 1.00 31.56 249 HIS A C 1
ATOM 1909 O O . HIS A 1 249 ? 18.851 -15.145 75.027 1.00 31.56 249 HIS A O 1
ATOM 1915 N N . SER A 1 250 ? 21.126 -14.854 74.993 1.00 35.25 250 SER A N 1
ATOM 1916 C CA . SER A 1 250 ? 21.777 -16.194 75.143 1.00 35.25 250 SER A CA 1
ATOM 1917 C C . SER A 1 250 ? 21.191 -17.382 74.362 1.00 35.25 250 SER A C 1
ATOM 1919 O O . SER A 1 250 ? 19.999 -17.623 74.442 1.00 35.25 250 SER A O 1
ATOM 1921 N N . GLU A 1 251 ? 21.938 -18.215 73.635 1.00 34.88 251 GLU A N 1
ATOM 1922 C CA . GLU A 1 251 ? 23.323 -18.719 73.733 1.00 34.88 251 GLU A CA 1
ATOM 1923 C C . GLU A 1 251 ? 23.959 -18.889 72.340 1.00 34.88 251 GLU A C 1
ATOM 1925 O O . GLU A 1 251 ? 23.203 -18.952 71.343 1.00 34.88 251 GLU A O 1
#

Radius of gyration: 25.27 Å; chains: 1; bounding box: 60×40×99 Å

Secondary structure (DSSP, 8-state):
-BS-THIIIIIPPTTS-S---B-SSHHHHHHHHHHHHHH-TT--EEEEEE-HHHHHHHHT-SSTT-HHHHHHHHHHHHHHHHHHHHHHHS--TTEEEEEEEE-S----SSSTT---TT-TTTT---EEEEETTPPSS---S---TTHHHHHHHHHTTPPPP-GGG--S---TTT-TTPPPPPP----SPP----------------------EEEEEEEEE---S--------PPPPP--PPP--------

pLDDT: mean 78.03, std 24.04, range [25.25, 98.69]